Protein 9EQD (pdb70)

Solvent-accessible surface area: 11734 Å² total

Foldseek 3Di:
DAFEEEEEPEPAWWDPVQVLQLLLQLQCVQCPPPPDRSVVLSVQLVVQLVVVCVVQAFHFDDDPVVSSLVSQVVSCVVRVGDRDPPSVVSSLVSLLPTTATDPCNVVLLVVCLVRHQYEYEYQAPPSRLSSCVSNPCNVSHLYYFYSNVQRGGFLHQSRVVVVCVSRPHFQCNYEYEDADLRRTLVSSVVRVHQYEHADQPPPPVVSCVSGNYYDNHSVVVVVVVCLVVCPPPPVND

Structure (mmCIF, N/CA/C/O backbone):
data_9EQD
#
_entry.id   9EQD
#
_cell.length_a   69.919
_cell.length_b   69.919
_cell.length_c   122.243
_cell.angle_alpha   90.000
_cell.angle_beta   90.000
_cell.angle_gamma   120.000
#
_symmetry.space_group_name_H-M   'P 31 2 1'
#
loop_
_entity.id
_entity.type
_entity.pdbx_description
1 polymer CT1.5
2 non-polymer 'MALONIC ACID'
3 non-polymer 'ACETIC ACID'
4 non-polymer 'SODIUM ION'
5 water water
#
loop_
_atom_site.group_PDB
_atom_site.id
_atom_site.type_symbol
_atom_site.label_atom_id
_atom_site.label_alt_id
_atom_site.label_comp_id
_atom_site.label_asym_id
_atom_site.label_entity_id
_atom_site.label_seq_id
_atom_site.pdbx_PDB_ins_code
_atom_site.Cartn_x
_atom_site.Cartn_y
_atom_site.Cartn_z
_atom_site.occupancy
_atom_site.B_iso_or_equiv
_atom_site.auth_seq_id
_atom_site.auth_comp_id
_atom_site.auth_asym_id
_atom_site.auth_atom_id
_atom_site.pdbx_PDB_model_num
ATOM 1 N N . MET A 1 1 ? -19.18625 11.63609 -34.75177 1.000 38.21442 1 MET A N 1
ATOM 2 C CA A MET A 1 1 ? -20.37169 12.48630 -34.56159 0.397 22.97092 1 MET A CA 1
ATOM 3 C CA B MET A 1 1 ? -20.46450 12.40271 -34.56351 0.603 23.04162 1 MET A CA 1
ATOM 4 C C . MET A 1 1 ? -20.54046 12.88055 -33.11609 1.000 21.37524 1 MET A C 1
ATOM 5 O O . MET A 1 1 ? -20.39549 12.06291 -32.20350 1.000 24.77169 1 MET A O 1
ATOM 36 N N . ILE A 1 2 ? -20.81606 14.14800 -32.94395 1.000 19.73704 2 ILE A N 1
ATOM 37 C CA . ILE A 1 2 ? -21.11565 14.66478 -31.60341 1.000 16.56906 2 ILE A CA 1
ATOM 38 C C . ILE A 1 2 ? -22.55498 14.33541 -31.27572 1.000 16.88148 2 ILE A C 1
ATOM 39 O O . ILE A 1 2 ? -23.48900 14.74841 -31.96521 1.000 20.84862 2 ILE A O 1
ATOM 55 N N . ARG A 1 3 ? -22.74842 13.65656 -30.13089 1.000 16.18048 3 ARG A N 1
ATOM 56 C CA . ARG A 1 3 ? -24.03127 13.18719 -29.65915 1.000 15.45079 3 ARG A CA 1
ATOM 57 C C . ARG A 1 3 ? -24.39046 13.88882 -28.33897 1.000 15.99551 3 ARG A C 1
ATOM 58 O O . ARG A 1 3 ? -25.56123 13.86148 -27.93460 1.000 17.70478 3 ARG A O 1
ATOM 79 N N . ALA A 1 4 ? -23.42472 14.53547 -27.70661 1.000 17.55784 4 ALA A N 1
ATOM 80 C CA . ALA A 1 4 ? -23.66389 15.06666 -26.34760 1.000 17.90570 4 ALA A CA 1
ATOM 81 C C . ALA A 1 4 ? -22.87664 16.35758 -26.15220 1.000 15.47257 4 ALA A C 1
ATOM 82 O O . ALA A 1 4 ? -21.71769 16.45992 -26.57372 1.000 17.04349 4 ALA A O 1
ATOM 89 N N . VAL A 1 5 ? -23.49042 17.31448 -25.43210 1.000 15.59071 5 VAL A N 1
ATOM 90 C CA . VAL A 1 5 ? -22.85898 18.59837 -25.13988 1.000 14.33511 5 VAL A CA 1
ATOM 91 C C . VAL A 1 5 ? -23.00598 18.82987 -23.63304 1.000 13.05588 5 VAL A C 1
ATOM 92 O O . VAL A 1 5 ? -24.14132 18.87210 -23.14144 1.000 14.93408 5 VAL A O 1
ATOM 105 N N . PHE A 1 6 ? -21.90141 18.96444 -22.93873 1.000 14.83877 6 PHE A N 1
ATOM 106 C CA . PHE A 1 6 ? -21.87099 19.17927 -21.48462 1.000 13.69624 6 PHE A CA 1
ATOM 107 C C . PHE A 1 6 ? -21.41116 20.60243 -21.17641 1.000 14.87743 6 PHE A C 1
ATOM 108 O O . PHE A 1 6 ? -20.48061 21.12501 -21.81294 1.000 17.37008 6 PHE A O 1
ATOM 125 N N . PH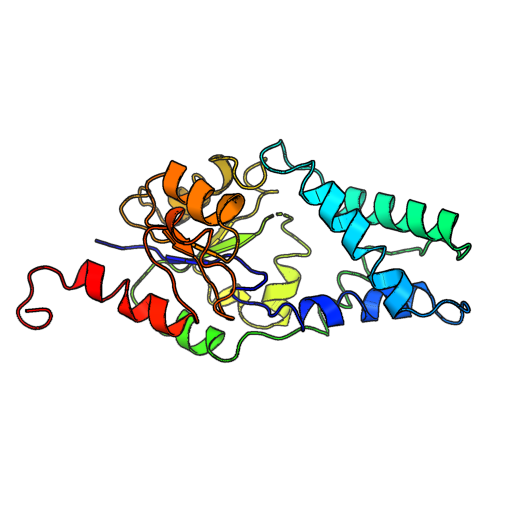E A 1 7 ? -22.03613 21.20007 -20.18728 1.000 14.85941 7 PHE A N 1
ATOM 126 C CA . PHE A 1 7 ? -21.74343 22.55210 -19.74509 1.000 13.11832 7 PHE A CA 1
ATOM 127 C C . PHE A 1 7 ? -21.38828 22.52843 -18.26051 1.000 13.50027 7 PHE A C 1
ATOM 128 O O . PHE A 1 7 ? -21.96739 21.74984 -17.49211 1.000 16.16091 7 PHE A O 1
ATOM 145 N N . THR A 1 8 ? -20.44910 23.37392 -17.86836 1.000 13.72579 8 THR A N 1
ATOM 146 C CA . THR A 1 8 ? -20.29092 23.66775 -16.43093 1.000 14.58052 8 THR A CA 1
ATOM 147 C C . THR A 1 8 ? -21.30793 24.74961 -16.03976 1.000 15.01466 8 THR A C 1
ATOM 148 O O . THR A 1 8 ? -22.13978 25.16840 -16.84656 1.000 15.12274 8 THR A O 1
ATOM 159 N N . SER A 1 9 ? -21.27174 25.20299 -14.76116 1.000 14.08679 9 SER A N 1
ATOM 160 C CA . SER A 1 9 ? -22.25326 26.17489 -14.29443 1.000 15.53976 9 SER A CA 1
ATOM 161 C C . SER A 1 9 ? -21.71954 27.59340 -14.21101 1.000 17.31200 9 SER A C 1
ATOM 162 O O . SER A 1 9 ? -22.18584 28.46124 -14.97048 1.000 17.25437 9 SER A O 1
ATOM 170 N N . TRP A 1 10 ? -20.79500 27.87100 -13.29328 1.000 17.21222 10 TRP A N 1
ATOM 171 C CA . TRP A 1 10 ? -20.36234 29.25074 -13.11306 1.000 15.66753 10 TRP A CA 1
ATOM 172 C C . TRP A 1 10 ? -19.54030 29.72933 -14.30104 1.000 16.68907 10 TRP A C 1
ATOM 173 O O . TRP A 1 10 ? -18.60040 29.05174 -14.75452 1.000 19.94840 10 TRP A O 1
ATOM 194 N N . GLY A 1 11 ? -19.88561 30.91341 -14.78478 1.000 17.13495 11 GLY A N 1
ATOM 195 C CA . GLY A 1 11 ? -19.24985 31.50960 -15.92330 1.000 20.63332 11 GLY A CA 1
ATOM 196 C C . GLY A 1 11 ? -19.67488 30.94432 -17.24471 1.000 20.98708 11 GLY A C 1
ATOM 197 O O . GLY A 1 11 ? -19.32073 31.51008 -18.27376 1.000 22.43404 11 GLY A O 1
ATOM 201 N N . THR A 1 12 ? -20.41126 29.83747 -17.25374 1.000 16.17589 12 THR A N 1
ATOM 202 C CA . THR A 1 12 ? -20.95253 29.22056 -18.45457 1.000 14.81685 12 THR A CA 1
ATOM 203 C C . THR A 1 12 ? -22.44286 29.49064 -18.54542 1.000 17.12632 12 THR A C 1
ATOM 204 O O . THR A 1 12 ? -22.93086 30.10585 -19.51181 1.000 16.54443 12 THR A O 1
ATOM 215 N N . LEU A 1 13 ? -23.18877 29.04773 -17.53350 1.000 16.93344 13 LEU A N 1
ATOM 216 C CA . LEU A 1 13 ? -24.61774 29.27889 -17.42981 1.000 15.64500 13 LEU A CA 1
ATOM 217 C C . LEU A 1 13 ? -24.96074 30.45304 -16.52888 1.000 16.49696 13 LEU A C 1
ATOM 218 O O . LEU A 1 13 ? -25.72303 31.33916 -16.91003 1.000 17.68854 13 LEU A O 1
ATOM 234 N N . ILE A 1 14 ? -24.42109 30.45864 -15.32203 1.000 18.40168 14 ILE A N 1
ATOM 235 C CA . ILE A 1 14 ? -24.74135 31.43728 -14.30995 1.000 18.18432 14 ILE A CA 1
ATOM 236 C C . ILE A 1 14 ? -23.63013 32.46432 -14.31386 1.000 18.82162 14 ILE A C 1
ATOM 237 O O . ILE A 1 14 ? -22.44866 32.10188 -14.26879 1.000 19.66670 14 ILE A O 1
ATOM 253 N N . SER A 1 15 ? -23.98222 33.73477 -14.39709 1.000 17.46541 15 SER A N 1
ATOM 254 C CA . SER A 1 15 ? -22.93675 34.73236 -14.47701 1.000 16.15792 15 SER A CA 1
ATOM 255 C C . SER A 1 15 ? -22.17690 34.89933 -13.16631 1.000 20.10170 15 SER A C 1
ATOM 256 O O . SER A 1 15 ? -22.71772 34.70641 -12.07145 1.000 19.11705 15 SER A O 1
ATOM 264 N N . TYR A 1 16 ? -20.92545 35.32462 -13.28117 1.000 19.85618 16 TYR A N 1
ATOM 265 C CA . TYR A 1 16 ? -20.15632 35.59936 -12.06836 1.000 23.17062 16 TYR A CA 1
ATOM 266 C C . TYR A 1 16 ? -20.78823 36.73005 -11.27008 1.000 22.95842 16 TYR A C 1
ATOM 267 O O . TYR A 1 16 ? -20.75558 36.70607 -10.02902 1.000 20.79354 16 TYR A O 1
ATOM 285 N N . GLU A 1 17 ? -21.31524 37.75150 -11.94798 1.000 21.00838 17 GLU A N 1
ATOM 286 C CA A GLU A 1 17 ? -22.01183 38.81172 -11.22707 0.556 22.73288 17 GLU A CA 1
ATOM 287 C CA B GLU A 1 17 ? -22.04235 38.82295 -11.26092 0.444 22.86063 17 GLU A CA 1
ATOM 288 C C . GLU A 1 17 ? -23.20387 38.25650 -10.46149 1.000 23.19119 17 GLU A C 1
ATOM 289 O O . GLU A 1 17 ? -23.47766 38.69184 -9.33671 1.000 22.37950 17 GLU A O 1
ATOM 312 N N . GLY A 1 18 ? -23.90927 37.27898 -11.03328 1.000 20.86174 18 GLY A N 1
ATOM 313 C CA . GLY A 1 18 ? -25.00095 36.63995 -10.33523 1.000 21.56382 18 GLY A CA 1
ATOM 314 C C . GLY A 1 18 ? -24.53459 35.84636 -9.12329 1.000 21.00515 18 GLY A C 1
ATOM 315 O O . GLY A 1 18 ? -25.17361 35.88435 -8.07161 1.000 20.36153 18 GLY A O 1
ATOM 319 N N . VAL A 1 19 ? -23.42300 35.11714 -9.25691 1.000 16.60199 19 VAL A N 1
ATOM 320 C CA . VAL A 1 19 ? -22.87574 34.37169 -8.13016 1.000 18.17497 19 VAL A CA 1
ATOM 321 C C . VAL A 1 19 ? -22.48079 35.34082 -7.03571 1.000 18.55221 19 VAL A C 1
ATOM 322 O O . VAL A 1 19 ? -22.75894 35.11032 -5.84047 1.000 17.59807 19 VAL A O 1
ATOM 335 N N . TYR A 1 20 ? -21.80983 36.43223 -7.42215 1.000 19.74360 20 TYR A N 1
ATOM 336 C CA . TYR A 1 20 ? -21.41104 37.46485 -6.45611 1.000 22.06137 20 TYR A CA 1
ATOM 337 C C . TYR A 1 20 ? -22.61189 38.00884 -5.70739 1.000 18.79399 20 TYR A C 1
ATOM 338 O O . TYR A 1 20 ? -22.54724 38.20974 -4.47724 1.000 18.87441 20 TYR A O 1
ATOM 356 N N . LYS A 1 21 ? -23.71770 38.27550 -6.41173 1.000 19.79289 21 LYS A N 1
ATOM 357 C CA . LYS A 1 21 ? -24.92329 38.78594 -5.78818 1.000 20.81480 21 LYS A CA 1
ATOM 358 C C . LYS A 1 21 ? -25.46053 37.81938 -4.73943 1.000 18.51413 21 LYS A C 1
ATOM 359 O O . LYS A 1 21 ? -25.81518 38.22691 -3.60752 1.000 18.85132 21 LYS A O 1
ATOM 378 N N . VAL A 1 22 ? -25.52373 36.52462 -5.07281 1.000 16.33520 22 VAL A N 1
ATOM 379 C CA . VAL A 1 22 ? -25.97653 35.53867 -4.10876 1.000 16.27357 22 VAL A CA 1
ATOM 380 C C . VAL A 1 22 ? -25.09718 35.59883 -2.86562 1.000 16.29499 22 VAL A C 1
ATOM 381 O O . VAL A 1 22 ? -25.59075 35.65451 -1.72766 1.000 17.51505 22 VAL A O 1
ATOM 394 N N . MET A 1 23 ? -23.77337 35.57632 -3.06809 1.000 17.35199 23 MET A N 1
ATOM 395 C CA A MET A 1 23 ? -22.87098 35.54076 -1.91674 0.746 18.17273 23 MET A CA 1
ATOM 396 C CA B MET A 1 23 ? -22.85664 35.55084 -1.92853 0.254 18.39827 23 MET A CA 1
ATOM 397 C C . MET A 1 23 ? -22.96585 36.82664 -1.11814 1.000 17.22177 23 MET A C 1
ATOM 398 O O . MET A 1 23 ? -22.93217 36.78272 0.14314 1.000 15.27526 23 MET A O 1
ATOM 425 N N . PHE A 1 24 ? -23.10219 37.96370 -1.78950 1.000 19.02916 24 PHE A N 1
ATOM 426 C CA . PHE A 1 24 ? -23.25128 39.23613 -1.07035 1.000 18.48931 24 PHE A CA 1
ATOM 427 C C . PHE A 1 24 ? -24.50257 39.23876 -0.20402 1.000 19.11718 24 PHE A C 1
ATOM 428 O O . PHE A 1 24 ? -24.48073 39.68505 0.94950 1.000 17.80784 24 PHE A O 1
ATOM 445 N N . LYS A 1 25 ? -25.60574 38.74142 -0.72423 1.000 17.03858 25 LYS A N 1
ATOM 446 C CA . LYS A 1 25 ? -26.83662 38.70631 0.04049 1.000 17.40989 25 LYS A CA 1
ATOM 447 C C . LYS A 1 25 ? -26.75492 37.74176 1.21832 1.000 17.13995 25 LYS A C 1
ATOM 448 O O . LYS A 1 25 ? -27.34459 38.02102 2.28403 1.000 17.38033 25 LYS A O 1
ATOM 467 N N . ILE A 1 26 ? -26.01913 36.64432 1.07417 1.000 15.79772 26 ILE A N 1
ATOM 468 C CA . ILE A 1 26 ? -25.74043 35.76002 2.20092 1.000 15.21209 26 ILE A CA 1
ATOM 469 C C . ILE A 1 26 ? -24.96247 36.52014 3.28411 1.000 15.87129 26 ILE A C 1
ATOM 470 O O . ILE A 1 26 ? -25.27340 36.41739 4.47337 1.000 16.47737 26 ILE A O 1
ATOM 486 N N . MET A 1 27 ? -23.90319 37.23087 2.88698 1.000 14.94375 27 MET A N 1
ATOM 487 C CA . MET A 1 27 ? -23.10693 37.96636 3.86764 1.000 16.73464 27 MET A CA 1
ATOM 488 C C . MET A 1 27 ? -23.96048 38.99628 4.58822 1.000 15.86347 27 MET A C 1
ATOM 489 O O . MET A 1 27 ? -23.86941 39.15133 5.82163 1.000 16.78898 27 MET A O 1
ATOM 503 N N . GLU A 1 28 ? -24.77396 39.73941 3.85091 1.000 15.49047 28 GLU A N 1
ATOM 504 C CA . GLU A 1 28 ? -25.65369 40.72322 4.47545 1.000 18.81559 28 GLU A CA 1
ATOM 505 C C . GLU A 1 28 ? -26.57144 40.07444 5.50031 1.000 20.32009 28 GLU A C 1
ATOM 506 O O . GLU A 1 28 ? -26.79714 40.61699 6.59739 1.000 19.917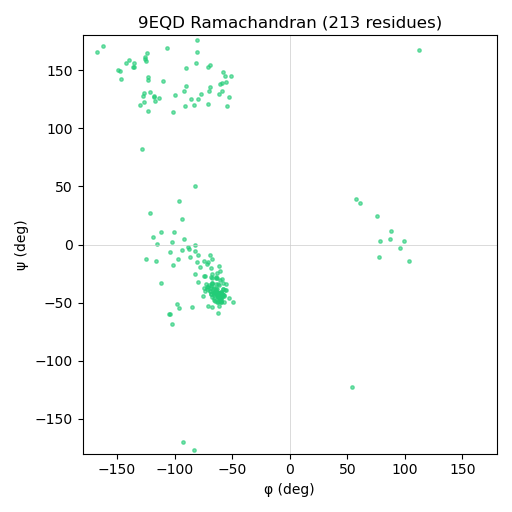23 28 GLU A O 1
ATOM 518 N N . GLU A 1 29 ? -27.14483 38.91440 5.17095 1.000 17.89211 29 GLU A N 1
ATOM 519 C CA . GLU A 1 29 ? -28.03564 38.23494 6.09610 1.000 19.85951 29 GLU A CA 1
ATOM 520 C C . GLU A 1 29 ? -27.30103 37.75331 7.33162 1.000 17.98059 29 GLU A C 1
ATOM 521 O O . GLU A 1 29 ? -27.79678 37.90975 8.47406 1.000 18.61593 29 GLU A O 1
ATOM 533 N N . VAL A 1 30 ? -26.11769 37.17983 7.15437 1.000 17.08000 30 VAL A N 1
ATOM 534 C CA . VAL A 1 30 ? -25.30949 36.73371 8.28607 1.000 16.97203 30 VAL A CA 1
ATOM 535 C C . VAL A 1 30 ? -24.97323 37.90253 9.20277 1.000 17.62564 30 VAL A C 1
ATOM 536 O O . VAL A 1 30 ? -25.04525 37.78102 10.44821 1.000 17.65339 30 VAL A O 1
ATOM 549 N N . LEU A 1 31 ? -24.59280 39.04019 8.62346 1.000 16.85615 31 LEU A N 1
ATOM 550 C CA . LEU A 1 31 ? -24.12514 40.15869 9.44890 1.000 17.42295 31 LEU A CA 1
ATOM 551 C C . LEU A 1 31 ? -25.25219 40.83842 10.21011 1.000 16.27270 31 LEU A C 1
ATOM 552 O O . LEU A 1 31 ? -25.03392 41.26640 11.35002 1.000 17.51630 31 LEU A O 1
ATOM 568 N N . GLY A 1 32 ? -26.45670 40.92042 9.64069 1.000 19.01887 32 GLY A N 1
ATOM 569 C CA . GLY A 1 32 ? -27.50164 41.75418 10.21549 1.000 18.87829 32 GLY A CA 1
ATOM 570 C C . GLY A 1 32 ? -27.01286 43.18841 10.41195 1.000 18.98466 32 GLY A C 1
ATOM 571 O O . GLY A 1 32 ? -26.55822 43.83794 9.49648 1.000 20.65015 32 GLY A O 1
ATOM 575 N N . ASP A 1 33 ? -27.08209 43.67057 11.65017 1.000 19.20254 33 ASP A N 1
ATOM 576 C CA . ASP A 1 33 ? -26.65139 45.02203 11.97346 1.000 20.70221 33 ASP A CA 1
ATOM 577 C C . ASP A 1 33 ? -25.18749 45.10268 12.40722 1.000 19.99988 33 ASP A C 1
ATOM 578 O O . ASP A 1 33 ? -24.72675 46.20132 12.77186 1.000 23.09983 33 ASP A O 1
ATOM 587 N N . TYR A 1 34 ? -24.44981 44.01551 12.36292 1.000 18.46250 34 TYR A N 1
ATOM 588 C CA . TYR A 1 34 ? -23.04690 44.07241 12.78779 1.000 15.84752 34 TYR A CA 1
ATOM 589 C C . TYR A 1 34 ? -22.27278 45.04193 11.91938 1.000 19.12419 34 TYR A C 1
ATOM 590 O O . TYR A 1 34 ? -22.44761 45.05631 10.69463 1.000 17.60553 34 TYR A O 1
ATOM 608 N N . PRO A 1 35 ? -21.39065 45.85957 12.49864 1.000 15.44181 35 PRO A N 1
ATOM 609 C CA . PRO A 1 35 ? -20.80073 47.01248 11.81698 1.000 16.50655 35 PRO A CA 1
ATOM 610 C C . PRO A 1 35 ? -19.60165 46.66998 10.92331 1.000 19.75126 35 PRO A C 1
ATOM 611 O O . PRO A 1 35 ? -18.55734 47.31374 10.98437 1.000 17.82397 35 PRO A O 1
ATOM 622 N N . LEU A 1 36 ? -19.78095 45.67878 10.06029 1.000 19.42506 36 LEU A N 1
ATOM 623 C CA . LEU A 1 36 ? -18.78288 45.24814 9.08169 1.000 16.27913 36 LEU A CA 1
ATOM 624 C C . LEU A 1 36 ? -19.40946 45.38159 7.71245 1.000 18.05597 36 LEU A C 1
ATOM 625 O O . LEU A 1 36 ? -20.57691 45.00442 7.52090 1.000 18.54844 36 LEU A O 1
ATOM 641 N N . ASN A 1 37 ? -18.67896 46.01518 6.79367 1.000 17.17857 37 ASN A N 1
ATOM 642 C CA A ASN A 1 37 ? -19.11299 46.11652 5.40901 0.562 16.47693 37 ASN A CA 1
ATOM 643 C CA B ASN A 1 37 ? -19.11723 46.11431 5.39530 0.438 16.44276 37 ASN A CA 1
ATOM 644 C C . ASN A 1 37 ? -19.22716 44.73087 4.77607 1.000 15.80230 37 ASN A C 1
ATOM 645 O O . ASN A 1 37 ? -18.29084 43.92955 4.79465 1.000 17.60917 37 ASN A O 1
ATOM 664 N N . ALA A 1 38 ? -20.39921 44.44508 4.19057 1.000 18.36771 38 ALA A N 1
ATOM 665 C CA . ALA A 1 38 ? -20.61512 43.10478 3.67056 1.000 18.31474 38 ALA A CA 1
ATOM 666 C C . ALA A 1 38 ? -19.72125 42.79712 2.47229 1.000 16.36915 38 ALA A C 1
ATOM 667 O O . ALA A 1 38 ? -19.32416 41.64628 2.29085 1.000 18.57890 38 ALA A O 1
ATOM 674 N N . ALA A 1 39 ? -19.34733 43.80177 1.69933 1.000 17.55948 39 ALA A N 1
ATOM 675 C CA . ALA A 1 39 ? -18.45991 43.55877 0.56912 1.000 20.21503 39 ALA A CA 1
ATOM 676 C C . ALA A 1 39 ? -17.07886 43.14367 1.02971 1.000 18.20766 39 ALA A C 1
ATOM 677 O O . ALA A 1 39 ? -16.41982 42.32683 0.38334 1.000 19.92858 39 ALA A O 1
ATOM 684 N N . THR A 1 40 ? -16.62880 43.67526 2.17880 1.000 18.81020 40 THR A N 1
ATOM 685 C CA . THR A 1 40 ? -15.36194 43.26311 2.76204 1.000 15.92410 40 THR A CA 1
ATOM 686 C C . THR A 1 40 ? -15.42274 41.82373 3.24804 1.000 18.52632 40 THR A C 1
ATOM 687 O O . THR A 1 40 ? -14.51385 41.03101 2.98995 1.000 21.27068 40 THR A O 1
ATOM 698 N N . LEU A 1 41 ? -16.50051 41.44438 3.93419 1.000 17.50697 41 LEU A N 1
ATOM 699 C CA . LEU A 1 41 ? -16.65629 40.07029 4.33577 1.000 15.56181 41 LEU A CA 1
ATOM 700 C C . LEU A 1 41 ? -16.68432 39.14265 3.12897 1.000 18.54609 41 LEU A C 1
ATOM 701 O O . LEU A 1 41 ? -16.06326 38.06725 3.17088 1.000 18.03534 41 LEU A O 1
ATOM 717 N N . LEU A 1 42 ? -17.38708 39.55831 2.07709 1.000 17.34611 42 LEU A N 1
ATOM 718 C CA . LEU A 1 42 ? -17.52103 38.75053 0.85800 1.000 17.88355 42 LEU A CA 1
ATOM 719 C C . LEU A 1 42 ? -16.14954 38.46335 0.27913 1.000 20.67116 42 LEU A C 1
ATOM 720 O O . LEU A 1 42 ? -15.84204 37.33047 -0.10084 1.000 21.37056 42 LEU A O 1
ATOM 736 N N . ASP A 1 43 ? -15.29726 39.47871 0.21734 1.000 20.42430 43 ASP A N 1
ATOM 737 C CA . ASP A 1 43 ? -13.97775 39.24244 -0.37205 1.000 19.53693 43 ASP A CA 1
ATOM 738 C C . ASP A 1 43 ? -13.22130 38.17892 0.37458 1.000 19.51192 43 ASP A C 1
ATOM 739 O O . ASP A 1 43 ? -12.52921 37.34269 -0.22437 1.000 22.58490 43 ASP A O 1
ATOM 748 N N . GLU A 1 44 ? -13.28702 38.18617 1.70971 1.000 17.90906 44 GLU A N 1
ATOM 749 C CA A GLU A 1 44 ? -12.57586 37.18832 2.47416 0.558 16.91959 44 GLU A CA 1
ATOM 750 C CA B GLU A 1 44 ? -12.56999 37.18581 2.46638 0.442 16.95350 44 GLU A CA 1
ATOM 751 C C . GLU A 1 44 ? -13.24067 35.81951 2.37277 1.000 20.20268 44 GLU A C 1
ATOM 752 O O . GLU A 1 44 ? -12.56028 34.79835 2.34015 1.000 21.52178 44 GLU A O 1
ATOM 775 N N . TYR A 1 45 ? -14.57661 35.78758 2.33177 1.000 20.12838 45 TYR A N 1
ATOM 776 C CA . TYR A 1 45 ? -15.27288 34.52662 2.12788 1.000 18.37745 45 TYR A CA 1
ATOM 777 C C . TYR A 1 45 ? -14.86590 33.89583 0.80129 1.000 20.04864 45 TYR A C 1
ATOM 778 O O . TYR A 1 45 ? -14.56134 32.69900 0.75801 1.000 22.64639 45 TYR A O 1
ATOM 796 N N . GLU A 1 46 ? -14.88981 34.68225 -0.27422 1.000 19.81059 46 GLU A N 1
ATOM 797 C CA . GLU A 1 46 ? -14.49092 34.18068 -1.59079 1.000 22.29924 46 GLU A CA 1
ATOM 798 C C . GLU A 1 46 ? -13.06917 33.64489 -1.54435 1.000 26.07867 46 GLU A C 1
ATOM 799 O O . GLU A 1 46 ? -12.77136 32.56791 -2.08465 1.000 26.08258 46 GLU A O 1
ATOM 811 N N . LYS A 1 47 ? -12.16576 34.36213 -0.88145 1.000 22.75091 47 LYS A N 1
ATOM 812 C CA . LYS A 1 47 ? -10.77673 33.90579 -0.84830 1.000 22.94048 47 LYS A CA 1
ATOM 813 C C . LYS A 1 47 ? -10.66122 32.56452 -0.16519 1.000 25.01815 47 LYS A C 1
ATOM 814 O O . LYS A 1 47 ? -9.98492 31.65213 -0.66331 1.000 25.60726 47 LYS A O 1
ATOM 833 N N . LEU A 1 48 ? -11.32181 32.41555 0.99070 1.000 22.68991 48 LEU A N 1
ATOM 834 C CA . LEU A 1 48 ? -11.27311 31.16811 1.73732 1.000 22.60498 48 LEU A CA 1
ATOM 835 C C . LEU A 1 48 ? -11.99547 30.04941 0.98765 1.000 21.66125 48 LEU A C 1
ATOM 836 O O . LEU A 1 48 ? -11.50263 28.91286 0.93734 1.000 26.43632 48 LEU A O 1
ATOM 852 N N . ALA A 1 49 ? -13.14710 30.34187 0.41244 1.000 25.36121 49 ALA A N 1
ATOM 853 C CA . ALA A 1 49 ? -13.84911 29.28515 -0.31276 1.000 24.26393 49 ALA A CA 1
ATOM 854 C C . ALA A 1 49 ? -13.01395 28.82072 -1.50383 1.000 32.10687 49 ALA A C 1
ATOM 855 O O . ALA A 1 49 ? -12.89284 27.60850 -1.73458 1.000 27.38693 49 ALA A O 1
ATOM 862 N N . ARG A 1 50 ? -12.40100 29.76903 -2.22656 1.000 27.84768 50 ARG A N 1
ATOM 863 C CA . ARG A 1 50 ? -11.56506 29.42815 -3.38235 1.000 28.88732 50 ARG A CA 1
ATOM 864 C C . ARG A 1 50 ? -10.40426 28.55235 -2.95543 1.000 31.37755 50 ARG A C 1
ATOM 865 O O . ARG A 1 50 ? -10.06118 27.57855 -3.64544 1.000 33.35640 50 ARG A O 1
ATOM 886 N N . GLU A 1 51 ? -9.77810 28.88708 -1.82666 1.000 24.28051 51 GLU A N 1
ATOM 887 C CA . GLU A 1 51 ? -8.64245 28.14433 -1.32029 1.000 23.26662 51 GLU A CA 1
ATOM 888 C C . GLU A 1 51 ? -9.03475 26.70125 -1.00633 1.000 34.55209 51 GLU A C 1
ATOM 889 O O . GLU A 1 51 ? -8.31968 25.75622 -1.37928 1.000 27.25790 51 GLU A O 1
ATOM 901 N N . ALA A 1 52 ? -10.18828 26.50907 -0.35926 1.000 28.43696 52 ALA A N 1
ATOM 902 C CA . ALA A 1 52 ? -10.66626 25.15697 -0.05716 1.000 29.64398 52 ALA A CA 1
ATOM 903 C C . ALA A 1 52 ? -10.98940 24.37475 -1.33266 1.000 24.98484 52 ALA A C 1
ATOM 904 O O . ALA A 1 52 ? -10.61548 23.19617 -1.44877 1.000 28.95227 52 ALA A O 1
ATOM 911 N N . PHE A 1 53 ? -11.73994 24.97439 -2.25886 1.000 22.79085 53 PHE A N 1
ATOM 912 C CA . PHE A 1 53 ? -12.05470 24.26121 -3.49892 1.000 24.33239 53 PHE A CA 1
ATOM 913 C C . PHE A 1 53 ? -10.76137 23.88343 -4.21743 1.000 32.35586 53 PHE A C 1
ATOM 914 O O . PHE A 1 53 ? -10.63584 22.78094 -4.76534 1.000 32.24303 53 PHE A O 1
ATOM 931 N N . ASP A 1 54 ? -9.79096 24.80298 -4.26108 1.000 30.05095 54 ASP A N 1
ATOM 932 C CA . ASP A 1 54 ? -8.58515 24.51478 -5.03345 1.000 33.58947 54 ASP A CA 1
ATOM 933 C C . ASP A 1 54 ? -7.79549 23.40372 -4.37121 1.000 30.18770 54 ASP A C 1
ATOM 934 O O . ASP A 1 54 ? -7.23126 22.53626 -5.05373 1.000 37.26457 54 ASP A O 1
ATOM 943 N N . ASN A 1 55 ? -7.77103 23.39004 -3.04548 1.000 28.35099 55 ASN A N 1
ATOM 944 C CA A ASN A 1 55 ? -7.06707 22.34889 -2.31546 0.558 31.70030 55 ASN A CA 1
ATOM 945 C CA B ASN A 1 55 ? -7.06061 22.34080 -2.34002 0.442 31.78135 55 ASN A CA 1
ATOM 946 C C . ASN A 1 55 ? -7.72381 20.98533 -2.52317 1.000 41.56900 55 ASN A C 1
ATOM 947 O O . ASN A 1 55 ? -7.04696 19.95463 -2.46989 1.000 32.71180 55 ASN A O 1
ATOM 968 N N . ASN A 1 56 ? -9.03082 20.95823 -2.73027 1.000 28.83429 56 ASN A N 1
ATOM 969 C CA . ASN A 1 56 ? -9.73900 19.69589 -2.91890 1.000 30.22176 56 ASN A CA 1
ATOM 970 C C . ASN A 1 56 ? -9.75262 19.23531 -4.35986 1.000 27.57913 56 ASN A C 1
ATOM 971 O O . ASN A 1 56 ? -10.28097 18.14587 -4.64537 1.000 26.19721 56 ASN A O 1
ATOM 982 N N . ALA A 1 57 ? -9.22178 20.02504 -5.28186 1.000 27.83669 57 ALA A N 1
ATOM 983 C CA . ALA A 1 57 ? -9.39378 19.72098 -6.68697 1.000 26.10287 57 ALA A CA 1
ATOM 984 C C . ALA A 1 57 ? -8.77551 18.36943 -7.01922 1.000 23.39391 57 ALA A C 1
ATOM 985 O O . ALA A 1 57 ? -7.61993 18.10219 -6.67139 1.000 25.19686 57 ALA A O 1
ATOM 992 N N . GLY A 1 58 ? -9.55197 17.52251 -7.69303 1.000 26.04363 58 GLY A N 1
ATOM 993 C CA . GLY A 1 58 ? -9.08558 16.21747 -8.12518 1.000 27.11565 58 GLY A CA 1
ATOM 994 C C . GLY A 1 58 ? -9.05662 15.14932 -7.06426 1.000 23.20666 58 GLY A C 1
ATOM 995 O O . GLY A 1 58 ? -8.58840 14.03260 -7.35037 1.000 25.80616 58 GLY A O 1
ATOM 999 N N . LYS A 1 59 ? -9.50705 15.44462 -5.85651 1.000 23.47708 59 LYS A N 1
ATOM 1000 C CA . LYS A 1 59 ? -9.47843 14.55845 -4.71783 1.000 22.67184 59 LYS A CA 1
ATOM 1001 C C . LYS A 1 59 ? -10.86161 14.03636 -4.41701 1.000 22.70023 59 LYS A C 1
ATOM 1002 O O . LYS A 1 59 ? -11.85668 14.48599 -5.01082 1.000 21.37227 59 LYS A O 1
ATOM 1021 N N . PRO A 1 60 ? -10.98754 13.04917 -3.54963 1.000 22.61085 60 PRO A N 1
ATOM 1022 C CA . PRO A 1 60 ? -12.31040 12.58763 -3.13495 1.000 20.31592 60 PRO A CA 1
ATOM 1023 C C . PRO A 1 60 ? -13.17731 13.75130 -2.67825 1.000 22.67113 60 PRO A C 1
ATOM 1024 O O . PRO A 1 60 ? -12.68463 14.72314 -2.08761 1.000 22.57610 60 PRO A O 1
ATOM 1035 N N . TYR A 1 61 ? -14.46714 13.64156 -2.96492 1.000 20.16994 61 TYR A N 1
ATOM 1036 C CA . TYR A 1 61 ? -15.42398 14.68675 -2.65185 1.000 17.07849 61 TYR A CA 1
ATOM 1037 C C . TYR A 1 61 ? -15.45059 14.97376 -1.15457 1.000 20.08898 61 TYR A C 1
ATOM 1038 O O . TYR A 1 61 ? -15.42764 14.05700 -0.34033 1.000 21.79555 61 TYR A O 1
ATOM 1056 N N . ARG A 1 62 ? -15.52821 16.24814 -0.82854 1.000 23.07161 62 ARG A N 1
ATOM 1057 C CA . ARG A 1 62 ? -15.68491 16.72505 0.52294 1.000 22.02954 62 ARG A CA 1
ATOM 1058 C C . ARG A 1 62 ? -17.00232 17.47276 0.62443 1.000 17.55467 62 ARG A C 1
ATOM 1059 O O . ARG A 1 62 ? -17.21212 18.44302 -0.11958 1.000 21.77034 62 ARG A O 1
ATOM 1080 N N . PRO A 1 63 ? -17.84360 17.11819 1.58588 1.000 20.39251 63 PRO A N 1
ATOM 1081 C CA . PRO A 1 63 ? -19.16922 17.74147 1.70638 1.000 22.25380 63 PRO A CA 1
ATOM 1082 C C . PRO A 1 63 ? -19.08691 19.24813 1.74556 1.000 22.19536 63 PRO A C 1
ATOM 1083 O O . PRO A 1 63 ? -18.37814 19.84196 2.59310 1.000 21.65915 63 PRO A O 1
ATOM 1094 N N . LEU A 1 64 ? -19.83822 19.87257 0.86466 1.000 20.91403 64 LEU A N 1
ATOM 1095 C CA . LEU A 1 64 ? -19.80323 21.32094 0.75810 1.000 18.59534 64 LEU A CA 1
ATOM 1096 C C . LEU A 1 64 ? -20.25449 21.98829 2.04427 1.000 19.14176 64 LEU A C 1
ATOM 1097 O O . LEU A 1 64 ? -19.72785 23.05006 2.40752 1.000 19.85404 64 LEU A O 1
ATOM 1113 N N . LYS A 1 65 ? -21.29974 21.45900 2.66817 1.000 21.05531 65 LYS A N 1
ATOM 1114 C CA . LYS A 1 65 ? -21.84866 22.10491 3.86148 1.000 19.66251 65 LYS A CA 1
ATOM 1115 C C . LYS A 1 65 ? -20.75505 22.28002 4.90597 1.000 24.05564 65 LYS A C 1
ATOM 1116 O O . LYS A 1 65 ? -20.65081 23.35279 5.53635 1.000 23.20529 65 LYS A O 1
ATOM 1135 N N . ASP A 1 66 ? -19.88045 21.28413 5.03817 1.000 23.75632 66 ASP A N 1
ATOM 1136 C CA . ASP A 1 66 ? -18.80331 21.34955 6.02295 1.000 26.41589 66 ASP A CA 1
ATOM 1137 C C . ASP A 1 66 ? -17.77696 22.40819 5.63461 1.000 25.41978 66 ASP A C 1
ATOM 1138 O O . ASP A 1 66 ? -17.21645 23.09749 6.50634 1.000 26.87229 66 ASP A O 1
ATOM 1147 N N . ILE A 1 67 ? -17.45802 22.49938 4.33756 1.000 22.72980 67 ILE A N 1
ATOM 1148 C CA . ILE A 1 67 ? -16.50147 23.49417 3.86510 1.000 20.33623 67 ILE A CA 1
ATOM 1149 C C . ILE A 1 67 ? -16.98263 24.89641 4.19906 1.000 24.11458 67 ILE A C 1
ATOM 1150 O O . ILE A 1 67 ? -16.21941 25.72050 4.69979 1.000 21.52070 67 ILE A O 1
ATOM 1166 N N . LEU A 1 68 ? -18.23848 25.19434 3.87955 1.000 20.78597 68 LEU A N 1
ATOM 1167 C CA . LEU A 1 68 ? -18.77372 26.52826 4.08390 1.000 18.62994 68 LEU A CA 1
ATOM 1168 C C . LEU A 1 68 ? -18.89937 26.83386 5.56753 1.000 21.66835 68 LEU A C 1
ATOM 1169 O O . LEU A 1 68 ? -18.66624 27.97066 5.98164 1.000 22.76639 68 LEU A O 1
ATOM 1185 N N . GLU A 1 69 ? -19.23426 25.83087 6.37831 1.000 19.80271 69 GLU A N 1
ATOM 1186 C CA . GLU A 1 69 ? -19.25435 26.02302 7.84364 1.000 20.84627 69 GLU A CA 1
ATOM 1187 C C . GLU A 1 69 ? -17.87652 26.37082 8.37252 1.000 23.29900 69 GLU A C 1
ATOM 1188 O O . GLU A 1 69 ? -17.74466 27.28259 9.20516 1.000 23.56880 69 GLU A O 1
ATOM 1200 N N . ARG A 1 70 ? -16.84672 25.66950 7.92567 1.000 23.00988 70 ARG A N 1
ATOM 1201 C CA . ARG A 1 70 ? -15.48970 25.95207 8.37713 1.000 22.91908 70 ARG A CA 1
ATOM 1202 C C . ARG A 1 70 ? -15.05069 27.35035 7.94907 1.000 22.36899 70 ARG A C 1
ATOM 1203 O O . ARG A 1 70 ? -14.45782 28.09462 8.75004 1.000 24.89576 70 ARG A O 1
ATOM 1224 N N . VAL A 1 71 ? -15.37052 27.74749 6.72914 1.000 19.56607 71 VAL A N 1
ATOM 1225 C CA . VAL A 1 71 ? -15.06476 29.09561 6.26801 1.000 18.45633 71 VAL A CA 1
ATOM 1226 C C . VAL A 1 71 ? -15.74900 30.12726 7.14790 1.000 19.96306 71 VAL A C 1
ATOM 1227 O O . VAL A 1 71 ? -15.12776 31.09907 7.58921 1.000 19.53170 71 VAL A O 1
ATOM 1240 N N . MET A 1 72 ? -17.04319 29.96111 7.39049 1.000 19.23631 72 MET A N 1
ATOM 1241 C CA . MET A 1 72 ? -17.78098 30.95005 8.16814 1.000 20.06026 72 MET A CA 1
ATOM 1242 C C . MET A 1 72 ? -17.32645 30.97856 9.62444 1.000 20.60576 72 MET A C 1
ATOM 1243 O O . MET A 1 72 ? -17.33901 32.04826 10.22497 1.000 20.26617 72 MET A O 1
ATOM 1257 N N . ARG A 1 73 ? -16.94252 29.83427 10.19773 1.000 21.04879 73 ARG A N 1
ATOM 1258 C CA . ARG A 1 73 ? -16.39725 29.85515 11.56539 1.000 20.22778 73 ARG A CA 1
ATOM 1259 C C . ARG A 1 73 ? -15.12316 30.68827 11.61672 1.000 19.35117 73 ARG A C 1
ATOM 1260 O O . ARG A 1 73 ? -14.93068 31.47048 12.57688 1.000 22.24804 73 ARG A O 1
ATOM 1281 N N . LYS A 1 74 ? -14.25448 30.55081 10.60907 1.000 20.07860 74 LYS A N 1
ATOM 1282 C CA . LYS A 1 74 ? -13.02133 31.33990 10.56318 1.000 18.42245 74 LYS A CA 1
ATOM 1283 C C . LYS A 1 74 ? -13.33983 32.82747 10.48220 1.000 22.33296 74 LYS A C 1
ATOM 1284 O O . LYS A 1 74 ? -12.70276 33.65181 11.16110 1.000 22.89665 74 LYS A O 1
ATOM 1303 N N . LEU A 1 75 ? -14.31882 33.18463 9.66290 1.000 17.72175 75 LEU A N 1
ATOM 1304 C CA . LEU A 1 75 ? -14.67593 34.58761 9.46434 1.000 18.53486 75 LEU A CA 1
ATOM 1305 C C . LEU A 1 75 ? -15.29386 35.16575 10.73226 1.000 21.17493 75 LEU A C 1
ATOM 1306 O O . LEU A 1 75 ? -15.05012 36.32469 11.07530 1.000 17.93490 75 LEU A O 1
ATOM 1322 N N . ALA A 1 76 ? -16.17920 34.40786 11.38475 1.000 18.13172 76 ALA A N 1
ATOM 1323 C CA . ALA A 1 76 ? -16.77391 34.87165 12.63501 1.000 19.84693 76 ALA A CA 1
ATOM 1324 C C . ALA A 1 76 ? -15.68322 35.12707 13.67775 1.000 19.12146 76 ALA A C 1
ATOM 1325 O O . ALA A 1 76 ? -15.71443 36.16976 14.35423 1.000 20.03412 76 ALA A O 1
ATOM 1332 N N . GLU A 1 77 ? -14.70984 34.22243 13.78744 1.000 19.62254 77 GLU A N 1
ATOM 1333 C CA . GLU A 1 77 ? -13.62053 34.41413 14.76196 1.000 21.99440 77 GLU A CA 1
ATOM 1334 C C . GLU A 1 77 ? -12.76878 35.62620 14.38116 1.000 21.61197 77 GLU A C 1
ATOM 1335 O O . GLU A 1 77 ? -12.37864 36.41585 15.26046 1.000 21.76518 77 GLU A O 1
ATOM 1347 N N . LYS A 1 78 ? -12.48891 35.79602 13.09776 1.000 19.83794 78 LYS A N 1
ATOM 1348 C CA . LYS A 1 78 ? -11.67609 36.92074 12.62829 1.000 17.94572 78 LYS A CA 1
ATOM 1349 C C . LYS A 1 78 ? -12.32864 38.26585 12.92843 1.000 21.60131 78 LYS A C 1
ATOM 1350 O O . LYS A 1 78 ? -11.67300 39.19584 13.44028 1.000 21.36260 78 LYS A O 1
ATOM 1369 N N . TYR A 1 79 ? -13.59579 38.42349 12.59437 1.000 19.29843 79 TYR A N 1
ATOM 1370 C CA . TYR A 1 79 ? -14.24335 39.71850 12.56342 1.000 16.82734 79 TYR A CA 1
ATOM 1371 C C . TYR A 1 79 ? -15.11578 40.01145 13.77675 1.000 19.05963 79 TYR A C 1
ATOM 1372 O O . TYR A 1 79 ? -15.48944 41.18099 13.98540 1.000 18.64767 79 TYR A O 1
ATOM 1390 N N . GLY A 1 80 ? -15.48863 38.97571 14.53333 1.000 18.85638 80 GLY A N 1
ATOM 1391 C CA . GLY A 1 80 ? -16.08336 39.09518 15.84148 1.000 19.15617 80 GLY A CA 1
ATOM 1392 C C . GLY A 1 80 ? -17.59587 38.97358 15.89442 1.000 20.11505 80 GLY A C 1
ATOM 1393 O O . GLY A 1 80 ? -18.16317 39.11877 16.99170 1.000 19.59111 80 GLY A O 1
ATOM 1397 N N . PHE A 1 81 ? -18.25211 38.70869 14.77652 1.000 20.93768 81 PHE A N 1
ATOM 1398 C CA . PHE A 1 81 ? -19.69077 38.51722 14.74443 1.000 17.34099 81 PHE A CA 1
ATOM 1399 C C . PHE A 1 81 ? -20.01310 37.08462 15.17941 1.000 17.78248 81 PHE A C 1
ATOM 1400 O O . PHE A 1 81 ? -19.15614 36.20441 15.18246 1.000 21.60825 81 PHE A O 1
ATOM 1417 N N . LYS A 1 82 ? -21.25090 36.90323 15.67910 1.000 22.80560 82 LYS A N 1
ATOM 1418 C CA . LYS A 1 82 ? -21.70620 35.59178 16.12430 1.000 21.86627 82 LYS A CA 1
ATOM 1419 C C . LYS A 1 82 ? -21.86947 34.67414 14.91527 1.000 20.96283 82 LYS A C 1
ATOM 1420 O O . LYS A 1 82 ? -22.42841 35.07319 13.90146 1.000 23.09144 82 LYS A O 1
ATOM 1439 N N . TYR A 1 83 ? -21.38222 33.45491 15.05504 1.000 22.57747 83 TYR A N 1
ATOM 1440 C CA . TYR A 1 83 ? -21.56419 32.47035 14.00337 1.000 19.98415 83 TYR A CA 1
ATOM 1441 C C . TYR A 1 83 ? -23.04782 32.27167 13.75140 1.000 17.78332 83 TYR A C 1
ATOM 1442 O O . TYR A 1 83 ? -23.81401 32.07106 14.71276 1.000 20.52962 83 TYR A O 1
ATOM 1460 N N . PRO A 1 84 ? -23.48888 32.28389 12.50536 1.000 18.57678 84 PRO A N 1
ATOM 1461 C CA . PRO A 1 84 ? -24.92006 32.20169 12.18185 1.000 18.80757 84 PRO A CA 1
ATOM 1462 C C . PRO A 1 84 ? -25.46351 30.78277 12.30740 1.000 20.05101 84 PRO A C 1
ATOM 1463 O O . PRO A 1 84 ? -24.92541 29.84523 11.69708 1.000 22.87090 84 PRO A O 1
ATOM 1474 N N . GLU A 1 85 ? -26.56570 30.64076 13.02333 1.000 19.86180 85 GLU A N 1
ATOM 1475 C CA . GLU A 1 85 ? -27.30793 29.39087 12.95990 1.000 17.85062 85 GLU A CA 1
ATOM 1476 C C . GLU A 1 85 ? -27.94152 29.27027 11.56353 1.000 16.02951 85 GLU A C 1
ATOM 1477 O O . GLU A 1 85 ? -28.26796 30.26612 10.93998 1.000 19.72108 85 GLU A O 1
ATOM 1489 N N . ASN A 1 86 ? -28.17504 28.02393 11.17112 1.000 21.39848 86 ASN A N 1
ATOM 1490 C CA . ASN A 1 86 ? -28.91519 27.68884 9.93846 1.000 19.60373 86 ASN A CA 1
ATOM 1491 C C . ASN A 1 86 ? -28.26899 28.30289 8.72178 1.000 18.50753 86 ASN A C 1
ATOM 1492 O O . ASN A 1 86 ? -28.93664 28.78266 7.82616 1.000 18.85221 86 ASN A O 1
ATOM 1503 N N . LEU A 1 87 ? -26.92325 28.29344 8.71728 1.000 18.80570 87 LEU A N 1
ATOM 1504 C CA . LEU A 1 87 ? -26.21165 28.82028 7.56508 1.000 16.70072 87 LEU A CA 1
ATOM 1505 C C . LEU A 1 87 ? -26.63913 28.12523 6.26653 1.000 16.86563 87 LEU A C 1
ATOM 1506 O O . LEU A 1 87 ? -26.80785 28.77613 5.23773 1.000 18.28438 87 LEU A O 1
ATOM 1522 N N . TRP A 1 88 ? -26.86163 26.82323 6.33032 1.000 17.45818 88 TRP A N 1
ATOM 1523 C CA . TRP A 1 88 ? -27.24670 26.12525 5.09875 1.000 16.95491 88 TRP A CA 1
ATOM 1524 C C . TRP A 1 88 ? -28.56939 26.62462 4.54876 1.000 16.78125 88 TRP A C 1
ATOM 1525 O O . TRP A 1 88 ? -28.72610 26.78709 3.31797 1.000 17.02209 88 TRP A O 1
ATOM 1546 N N . GLU A 1 89 ? -29.55727 26.86839 5.41620 1.000 15.92543 89 GLU A N 1
ATOM 1547 C CA A GLU A 1 89 ? -30.82323 27.40565 4.95465 0.543 16.89290 89 GLU A CA 1
ATOM 1548 C CA B GLU A 1 89 ? -30.83037 27.40244 4.95717 0.457 16.93134 89 GLU A CA 1
ATOM 1549 C C . GLU A 1 89 ? -30.67983 28.80198 4.37024 1.000 15.83319 89 GLU A C 1
ATOM 1550 O O . GLU A 1 89 ? -31.34377 29.15430 3.40504 1.000 17.00744 89 GLU A O 1
ATOM 1573 N N . ILE A 1 90 ? -29.77843 29.62582 4.92885 1.000 15.27347 90 ILE A N 1
ATOM 1574 C CA . ILE A 1 90 ? -29.50302 30.90875 4.31006 1.000 15.03039 90 ILE A CA 1
ATOM 1575 C C . ILE A 1 90 ? -28.97919 30.70545 2.88583 1.000 14.61927 90 ILE A C 1
ATOM 1576 O O . ILE A 1 90 ? -29.37297 31.42331 1.97094 1.000 18.50849 90 ILE A O 1
ATOM 1592 N N . GLN A 1 91 ? -28.01717 29.79444 2.74151 1.000 15.52669 91 GLN A N 1
ATOM 1593 C CA A GLN A 1 91 ? -27.46136 29.53090 1.40344 0.714 18.06982 91 GLN A CA 1
ATOM 1594 C CA B GLN A 1 91 ? -27.46241 29.56414 1.40501 0.286 18.00242 91 GLN A CA 1
ATOM 1595 C C . GLN A 1 91 ? -28.55372 29.13604 0.43757 1.000 17.69540 91 GLN A C 1
ATOM 1596 O O . GLN A 1 91 ? -28.61912 29.62891 -0.69462 1.000 17.62368 91 GLN A O 1
ATOM 1623 N N . LEU A 1 92 ? -29.40952 28.20850 0.84287 1.000 17.76815 92 LEU A N 1
ATOM 1624 C CA . LEU A 1 92 ? -30.45561 27.73452 -0.06751 1.000 18.06327 92 LEU A CA 1
ATOM 1625 C C . LEU A 1 92 ? -31.45409 28.83571 -0.40339 1.000 20.87798 92 LEU A C 1
ATOM 1626 O O . LEU A 1 92 ? -31.89917 28.95876 -1.55004 1.000 19.49984 92 LEU A O 1
ATOM 1642 N N . ARG A 1 93 ? -31.83680 29.64947 0.56887 1.000 18.45246 93 ARG A N 1
ATOM 1643 C CA A ARG A 1 93 ? -32.80498 30.69871 0.31117 0.546 16.94116 93 ARG A CA 1
ATOM 1644 C CA B ARG A 1 93 ? -32.80047 30.70373 0.30944 0.454 17.07874 93 ARG A CA 1
ATOM 1645 C C . ARG A 1 93 ? -32.23424 31.77102 -0.60316 1.000 22.75462 93 ARG A C 1
ATOM 1646 O O . ARG A 1 93 ? -32.93158 32.26527 -1.49190 1.000 21.52973 93 ARG A O 1
ATOM 1685 N N . MET A 1 94 ? -30.96359 32.14494 -0.41904 1.000 17.75283 94 MET A N 1
ATOM 1686 C CA . MET A 1 94 ? -30.41029 33.15992 -1.27888 1.000 15.92373 94 MET A CA 1
ATOM 1687 C C . MET A 1 94 ? -30.18748 32.64180 -2.69150 1.000 17.47060 94 MET A C 1
ATOM 1688 O O . MET A 1 94 ? -30.38420 33.38036 -3.66260 1.000 19.79143 94 MET A O 1
ATOM 1702 N N . ALA A 1 95 ? -29.77761 31.38076 -2.82680 1.000 17.32522 95 ALA A N 1
ATOM 1703 C CA . ALA A 1 95 ? -29.72458 30.75697 -4.16731 1.000 18.61489 95 ALA A CA 1
ATOM 1704 C C . ALA A 1 95 ? -31.09876 30.66677 -4.78932 1.000 19.58738 95 ALA A C 1
ATOM 1705 O O . ALA A 1 95 ? -31.22295 30.71394 -6.02453 1.000 24.14167 95 ALA A O 1
ATOM 1712 N N . GLY A 1 96 ? -32.14599 30.56053 -3.99422 1.000 21.36308 96 GLY A N 1
ATOM 1713 C CA . GLY A 1 96 ? -33.47621 30.55209 -4.57849 1.000 20.64381 96 GLY A CA 1
ATOM 1714 C C . GLY A 1 96 ? -33.98322 31.88419 -5.06183 1.000 22.92252 96 GLY A C 1
ATOM 1715 O O . GLY A 1 96 ? -34.97395 31.94920 -5.80598 1.000 26.00184 96 GLY A O 1
ATOM 1719 N N . ARG A 1 97 ? -33.34128 32.96730 -4.66539 1.000 21.54126 97 ARG A N 1
ATOM 1720 C CA . ARG A 1 97 ? -33.82072 34.30615 -4.90721 1.000 21.26780 97 ARG A CA 1
ATOM 1721 C C . ARG A 1 97 ? -32.97399 35.10297 -5.87794 1.000 24.82307 97 ARG A C 1
ATOM 1722 O O . ARG A 1 97 ? -33.51854 35.90943 -6.64469 1.000 27.20530 97 ARG A O 1
ATOM 1743 N N . TYR A 1 98 ? -31.67082 34.87791 -5.89728 1.000 20.49883 98 TYR A N 1
ATOM 1744 C CA . TYR A 1 98 ? -30.73795 35.75161 -6.56666 1.000 18.84235 98 TYR A CA 1
ATOM 1745 C C . TYR A 1 98 ? -29.92449 34.96612 -7.58326 1.000 20.54825 98 TYR A C 1
ATOM 1746 O O . TYR A 1 98 ? -29.85592 33.73329 -7.56422 1.000 21.03727 98 TYR A O 1
ATOM 1764 N N . GLY A 1 99 ? -29.28914 35.72304 -8.45448 1.000 24.96781 99 GLY A N 1
ATOM 1765 C CA . GLY A 1 99 ? -28.50080 35.16580 -9.53244 1.000 23.34753 99 GLY A CA 1
ATOM 1766 C C . GLY A 1 99 ? -29.13513 35.43359 -10.87723 1.000 23.99560 99 GLY A C 1
ATOM 1767 O O . GLY A 1 99 ? -30.29329 35.84594 -10.99698 1.000 23.80308 99 GLY A O 1
ATOM 17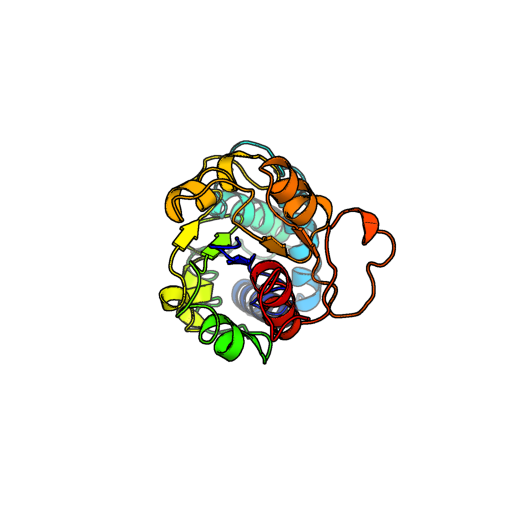71 N N . GLU A 1 100 ? -28.34901 35.18340 -11.91729 1.000 20.96644 100 GLU A N 1
ATOM 1772 C CA A GLU A 1 100 ? -28.81040 35.47050 -13.26504 0.556 21.43100 100 GLU A CA 1
ATOM 1773 C CA B GLU A 1 100 ? -28.81763 35.46279 -13.26340 0.444 21.59297 100 GLU A CA 1
ATOM 1774 C C . GLU A 1 100 ? -28.05079 34.58328 -14.23406 1.000 21.79529 100 GLU A C 1
ATOM 1775 O O . GLU A 1 100 ? -26.89242 34.23227 -13.98776 1.000 22.07952 100 GLU A O 1
ATOM 1798 N N . LEU A 1 101 ? -28.71043 34.24624 -15.33929 1.000 19.40043 101 LEU A N 1
ATOM 1799 C CA . LEU A 1 101 ? -28.08137 33.54884 -16.44285 1.000 18.59052 101 LEU A CA 1
ATOM 1800 C C . LEU A 1 101 ? -27.50065 34.53253 -17.44844 1.000 18.95071 101 LEU A C 1
ATOM 1801 O O . LEU A 1 101 ? -27.98878 35.65874 -17.60434 1.000 21.23286 101 LEU A O 1
ATOM 1817 N N . TYR A 1 102 ? -26.44305 34.09570 -18.14500 1.000 18.77971 102 TYR A N 1
ATOM 1818 C CA . TYR A 1 102 ? -26.01677 34.81589 -19.34651 1.000 18.43590 102 TYR A CA 1
ATOM 1819 C C . TYR A 1 102 ? -27.16923 34.87306 -20.34211 1.000 20.17532 102 TYR A C 1
ATOM 1820 O O . TYR A 1 102 ? -28.03746 33.99801 -20.37468 1.000 20.09192 102 TYR A O 1
ATOM 1838 N N . PRO A 1 103 ? -27.23953 35.94006 -21.14154 1.000 20.31419 103 PRO A N 1
ATOM 1839 C CA . PRO A 1 103 ? -28.47784 36.19372 -21.88647 1.000 21.86875 103 PRO A CA 1
ATOM 1840 C C . PRO A 1 103 ? -28.79188 35.19434 -22.96967 1.000 19.89678 103 PRO A C 1
ATOM 1841 O O . PRO A 1 103 ? -29.95270 35.10457 -23.35154 1.000 23.33343 103 PRO A O 1
ATOM 1852 N N . GLU A 1 104 ? -27.81216 34.43361 -23.46543 1.000 20.46059 104 GLU A N 1
ATOM 1853 C CA . GLU A 1 104 ? -28.02332 33.47074 -24.52931 1.000 19.63966 104 GLU A CA 1
ATOM 1854 C C . GLU A 1 104 ? -28.32075 32.05386 -24.02283 1.000 17.82881 104 GLU A C 1
ATOM 1855 O O . GLU A 1 104 ? -28.62085 31.17143 -24.83309 1.000 18.42466 104 GLU A O 1
ATOM 1867 N N . VAL A 1 105 ? -28.26247 31.83220 -22.71999 1.000 16.69836 105 VAL A N 1
ATOM 1868 C CA . VAL A 1 105 ? -28.25997 30.47548 -22.18761 1.000 17.24896 105 VAL A CA 1
ATOM 1869 C C . VAL A 1 105 ? -29.52742 29.72313 -22.54740 1.000 16.41317 105 VAL A C 1
ATOM 1870 O O . VAL A 1 105 ? -29.45607 28.58283 -23.01967 1.000 17.13848 105 VAL A O 1
ATOM 1883 N N . VAL A 1 106 ? -30.70369 30.29655 -22.25769 1.000 18.23756 106 VAL A N 1
ATOM 1884 C CA . VAL A 1 106 ? -31.94892 29.55538 -22.42104 1.000 16.91440 106 VAL A CA 1
ATOM 1885 C C . VAL A 1 106 ? -32.14857 29.16820 -23.87449 1.000 16.91391 106 VAL A C 1
ATOM 1886 O O . VAL A 1 106 ? -32.45886 28.01382 -24.18087 1.000 18.95423 106 VAL A O 1
ATOM 1899 N N . GLU A 1 107 ? -31.89768 30.10849 -24.78067 1.000 17.76411 107 GLU A N 1
ATOM 1900 C CA . GLU A 1 107 ? -32.05188 29.85156 -26.20984 1.000 19.24106 107 GLU A CA 1
ATOM 1901 C C . GLU A 1 107 ? -31.13503 28.73450 -26.66946 1.000 21.21422 107 GLU A C 1
ATOM 1902 O O . GLU A 1 107 ? -31.54461 27.83509 -27.42806 1.000 21.40966 107 GLU A O 1
ATOM 1914 N N . VAL A 1 108 ? -29.88066 28.78014 -26.24114 1.000 18.43194 108 VAL A N 1
ATOM 1915 C CA . VAL A 1 108 ? -28.91479 27.79209 -26.68673 1.000 16.91194 108 VAL A CA 1
ATOM 1916 C C . VAL A 1 108 ? -29.27929 26.40818 -26.17742 1.000 16.23525 108 VAL A C 1
ATOM 1917 O O . VAL A 1 108 ? -29.20657 25.42320 -26.90113 1.000 19.88373 108 VAL A O 1
ATOM 1930 N N . LEU A 1 109 ? -29.59568 26.29566 -24.87190 1.000 16.01142 109 LEU A N 1
ATOM 1931 C CA . LEU A 1 109 ? -29.95867 25.01065 -24.32102 1.000 16.13363 109 LEU A CA 1
ATOM 1932 C C . LEU A 1 109 ? -31.16580 24.41667 -25.03669 1.000 20.36597 109 LEU A C 1
ATOM 1933 O O . LEU A 1 109 ? -31.18068 23.21332 -25.33203 1.000 20.20984 109 LEU A O 1
ATOM 1949 N N . LYS A 1 110 ? -32.17834 25.24177 -25.32017 1.000 20.45461 110 LYS A N 1
ATOM 1950 C CA . LYS A 1 110 ? -33.36158 24.75809 -26.03405 1.000 22.99285 110 LYS A CA 1
ATOM 1951 C C . LYS A 1 110 ? -33.01390 24.34227 -27.45666 1.000 19.33189 110 LYS A C 1
ATOM 1952 O O . LYS A 1 110 ? -33.53056 23.32518 -27.94878 1.000 25.66220 110 LYS A O 1
ATOM 1971 N N . SER A 1 111 ? -32.12513 25.05681 -28.11585 1.000 18.79205 111 SER A N 1
ATOM 1972 C CA A SER A 1 111 ? -31.77808 24.69939 -29.48951 0.374 20.48363 111 SER A CA 1
ATOM 1973 C CA B SER A 1 111 ? -31.76420 24.70091 -29.48962 0.626 20.48999 111 SER A CA 1
ATOM 1974 C C . SER A 1 111 ? -31.08320 23.35112 -29.53998 1.000 27.45147 111 SER A C 1
ATOM 1975 O O . SER A 1 111 ? -31.30949 22.55180 -30.47099 1.000 26.33471 111 SER A O 1
ATOM 1990 N N . LEU A 1 112 ? -30.22931 23.07980 -28.55919 1.000 20.45883 112 LEU A N 1
ATOM 1991 C CA . LEU A 1 112 ? -29.45024 21.85793 -28.56887 1.000 19.63556 112 LEU A CA 1
ATOM 1992 C C . LEU A 1 112 ? -30.26342 20.69299 -28.09147 1.000 23.64024 112 LEU A C 1
ATOM 1993 O O . LEU A 1 112 ? -30.01455 19.56076 -28.51878 1.000 24.34190 112 LEU A O 1
ATOM 2009 N N . LYS A 1 113 ? -31.21183 20.92912 -27.17177 1.000 22.93554 113 LYS A N 1
ATOM 2010 C CA . LYS A 1 113 ? -31.82965 19.80817 -26.48668 1.000 24.86280 113 LYS A CA 1
ATOM 2011 C C . LYS A 1 113 ? -32.53309 18.87929 -27.45507 1.000 26.93930 113 LYS A C 1
ATOM 2012 O O . LYS A 1 113 ? -32.59799 17.67396 -27.20225 1.000 25.26450 113 LYS A O 1
ATOM 2031 N N . GLY A 1 114 ? -33.05167 19.40729 -28.56419 1.000 27.48628 114 GLY A N 1
ATOM 2032 C CA . GLY A 1 114 ? -33.78280 18.57978 -29.51902 1.000 34.22182 114 GLY A CA 1
ATOM 2033 C C . GLY A 1 114 ? -32.92672 17.62957 -30.33988 1.000 36.90851 114 GLY A C 1
ATOM 2034 O O . GLY A 1 114 ? -33.45935 16.66602 -30.90898 1.000 33.16716 114 GLY A O 1
ATOM 2038 N N . LYS A 1 115 ? -31.61644 17.86171 -30.38954 1.000 25.18435 115 LYS A N 1
ATOM 2039 C CA . LYS A 1 115 ? -30.70253 17.17675 -31.29601 1.000 26.23619 115 LYS A CA 1
ATOM 2040 C C . LYS A 1 115 ? -29.52026 16.49463 -30.61974 1.000 22.79657 115 LYS A C 1
ATOM 2041 O O . LYS A 1 115 ? -28.84199 15.69506 -31.26042 1.000 22.32122 115 LYS A O 1
ATOM 2060 N N . TYR A 1 116 ? -29.25572 16.77068 -29.32786 1.000 18.45788 116 TYR A N 1
ATOM 2061 C CA . TYR A 1 116 ? -28.08201 16.28480 -28.62292 1.000 18.00569 116 TYR A CA 1
ATOM 2062 C C . TYR A 1 116 ? -28.55252 15.96541 -27.20898 1.000 18.08435 116 TYR A C 1
ATOM 2063 O O . TYR A 1 116 ? -29.54532 16.52573 -26.75651 1.000 17.78376 116 TYR A O 1
ATOM 2081 N N . HIS A 1 117 ? -27.82821 15.07415 -26.51305 1.000 15.93539 117 HIS A N 1
ATOM 2082 C CA . HIS A 1 117 ? -27.94060 14.96553 -25.05829 1.000 15.99487 117 HIS A CA 1
ATOM 2083 C C . HIS A 1 117 ? -27.28741 16.20696 -24.46089 1.000 17.03022 117 HIS A C 1
ATOM 2084 O O . HIS A 1 117 ? -26.08798 16.42170 -24.68629 1.000 17.42264 117 HIS A O 1
ATOM 2098 N N . VAL A 1 118 ? -28.03948 16.99404 -23.68707 1.000 16.91440 118 VAL A N 1
ATOM 2099 C CA A VAL A 1 118 ? -27.53267 18.24320 -23.09291 0.877 15.65582 118 VAL A CA 1
ATOM 2100 C CA B VAL A 1 118 ? -27.50680 18.22427 -23.10041 0.123 15.62070 118 VAL A CA 1
ATOM 2101 C C . VAL A 1 118 ? -27.33535 17.98429 -21.61208 1.000 15.28116 118 VAL A C 1
ATOM 2102 O O . VAL A 1 118 ? -28.29192 17.64408 -20.91804 1.000 16.77968 118 VAL A O 1
ATOM 2127 N N . GLY A 1 119 ? -26.10086 18.09755 -21.14782 1.000 14.16677 119 GLY A N 1
ATOM 2128 C CA . GLY A 1 119 ? -25.80228 17.81087 -19.75946 1.000 15.89240 119 GLY A CA 1
ATOM 2129 C C . GLY A 1 119 ? -25.12729 18.96206 -19.07113 1.000 15.60016 119 GLY A C 1
ATOM 2130 O O . GLY A 1 119 ? -24.51655 19.81149 -19.70329 1.000 14.94929 119 GLY A O 1
ATOM 2134 N N . VAL A 1 120 ? -25.23355 18.97906 -17.73954 1.000 13.54243 120 VAL A N 1
ATOM 2135 C CA . VAL A 1 120 ? -24.50025 19.91796 -16.89702 1.000 12.75743 120 VAL A CA 1
ATOM 2136 C C . VAL A 1 120 ? -23.66489 19.13474 -15.89725 1.000 12.28621 120 VAL A C 1
ATOM 2137 O O . VAL A 1 120 ? -24.05666 18.04868 -15.44431 1.000 14.61810 120 VAL A O 1
ATOM 2150 N N . ILE A 1 121 ? -22.47633 19.62397 -15.63473 1.000 13.08550 121 ILE A N 1
ATOM 2151 C CA . ILE A 1 121 ? -21.55015 19.04986 -14.68937 1.000 15.13419 121 ILE A CA 1
ATOM 2152 C C . ILE A 1 121 ? -21.32730 20.07497 -13.57975 1.000 15.55742 121 ILE A C 1
ATOM 2153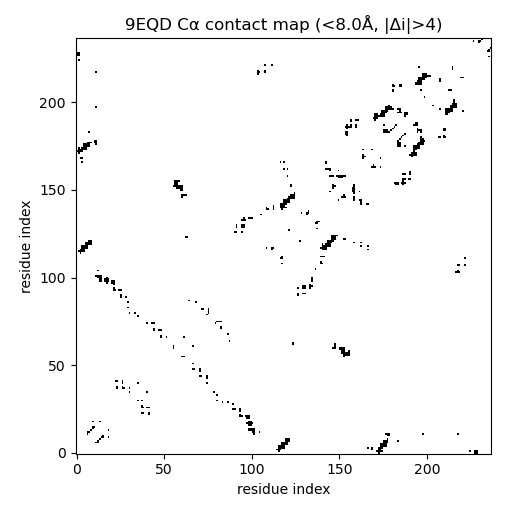 O O . ILE A 1 121 ? -20.90319 21.19878 -13.84817 1.000 16.02751 121 ILE A O 1
ATOM 2169 N N . LEU A 1 122 ? -21.58055 19.67153 -12.32515 1.000 15.51781 122 LEU A N 1
ATOM 2170 C CA . LEU A 1 122 ? -21.54168 20.53476 -11.14564 1.000 16.62288 122 LEU A CA 1
ATOM 2171 C C . LEU A 1 122 ? -20.47588 20.03676 -10.18462 1.000 16.24380 122 LEU A C 1
ATOM 2172 O O . LEU A 1 122 ? -20.46846 18.86805 -9.79985 1.000 16.13764 122 LEU A O 1
ATOM 2188 N N . ASN A 1 123 ? -19.58915 20.91172 -9.78841 1.000 15.33164 123 ASN A N 1
ATOM 2189 C CA . ASN A 1 123 ? -18.48469 20.51907 -8.92516 1.000 15.26783 123 ASN A CA 1
ATOM 2190 C C . ASN A 1 123 ? -18.64148 20.73957 -7.42041 1.000 16.75774 123 ASN A C 1
ATOM 2191 O O . ASN A 1 123 ? -17.98506 20.05548 -6.63263 1.000 20.86215 123 ASN A O 1
ATOM 2236 N N . ASP A 1 125 ? -21.45115 20.40365 -5.24688 1.000 15.75813 125 ASP A N 1
ATOM 2237 C CA . ASP A 1 125 ? -22.25196 19.43401 -4.52098 1.000 17.63426 125 ASP A CA 1
ATOM 2238 C C . ASP A 1 125 ? -23.41370 19.03179 -5.39837 1.000 15.33196 125 ASP A C 1
ATOM 2239 O O . ASP A 1 125 ? -23.42011 19.38211 -6.61704 1.000 16.51026 125 ASP A O 1
ATOM 2248 N N . THR A 1 126 ? -24.40081 18.30315 -4.86249 1.000 15.67320 126 THR A N 1
ATOM 2249 C CA . THR A 1 126 ? -25.64676 18.05952 -5.57117 1.000 15.43150 126 THR A CA 1
ATOM 2250 C C . THR A 1 126 ? -26.71477 19.06048 -5.14682 1.000 14.65861 126 THR A C 1
ATOM 2251 O O . THR A 1 126 ? -27.29523 19.75276 -5.99440 1.000 16.59093 126 THR A O 1
ATOM 2262 N N . GLU A 1 127 ? -26.98408 19.14869 -3.83414 1.000 16.34425 127 GLU A N 1
ATOM 2263 C CA . GLU A 1 127 ? -28.17735 19.87313 -3.37527 1.000 16.70235 127 GLU A CA 1
ATOM 2264 C C . GLU A 1 127 ? -28.15577 21.36010 -3.73657 1.000 15.51788 127 GLU A C 1
ATOM 2265 O O . GLU A 1 127 ? -29.08918 21.86561 -4.36639 1.000 16.40654 127 GLU A O 1
ATOM 2277 N N . LEU A 1 128 ? -27.15324 22.09970 -3.28043 1.000 15.13824 128 LEU A N 1
ATOM 2278 C CA . LEU A 1 128 ? -27.18205 23.55406 -3.47608 1.000 15.65778 128 LEU A CA 1
ATOM 2279 C C . LEU A 1 128 ? -26.99456 23.90161 -4.95404 1.000 15.53631 128 LEU A C 1
ATOM 2280 O O . LEU A 1 128 ? -27.62829 24.81884 -5.47021 1.000 15.25231 128 LEU A O 1
ATOM 2296 N N . SER A 1 129 ? -26.10862 23.16606 -5.59587 1.000 15.40351 129 SER A N 1
ATOM 2297 C CA A SER A 1 129 ? -25.79791 23.44352 -6.99754 0.830 14.30364 129 SER A CA 1
ATOM 2298 C CA B SER A 1 129 ? -25.80007 23.45248 -6.99602 0.170 14.47952 129 SER A CA 1
ATOM 2299 C C . SER A 1 129 ? -2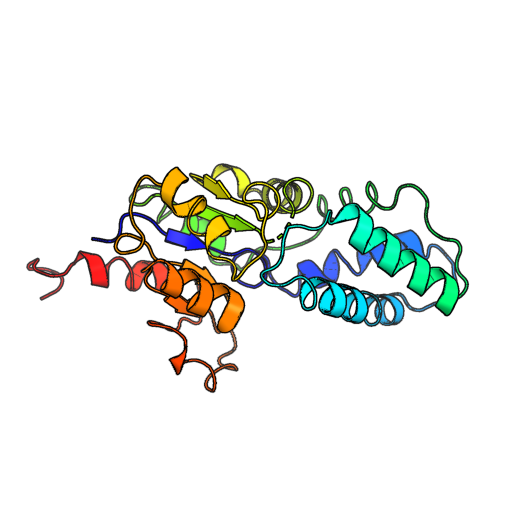7.00825 23.20096 -7.87146 1.000 15.47978 129 SER A C 1
ATOM 2300 O O . SER A 1 129 ? -27.28854 23.98640 -8.82477 1.000 16.09285 129 SER A O 1
ATOM 2315 N N . THR A 1 130 ? -27.75513 22.12622 -7.61314 1.000 16.17433 130 THR A N 1
ATOM 2316 C CA . THR A 1 130 ? -28.95560 21.85948 -8.38250 1.000 16.39266 130 THR A CA 1
ATOM 2317 C C . THR A 1 130 ? -30.05725 22.83775 -8.02007 1.000 16.38411 130 THR A C 1
ATOM 2318 O O . THR A 1 130 ? -30.79149 23.29442 -8.89121 1.000 19.47646 130 THR A O 1
ATOM 2329 N N . ALA A 1 131 ? -30.16470 23.18905 -6.71860 1.000 17.56326 131 ALA A N 1
ATOM 2330 C CA . ALA A 1 131 ? -31.17373 24.13994 -6.30387 1.000 16.47969 131 ALA A CA 1
ATOM 2331 C C . ALA A 1 131 ? -31.01568 25.46613 -7.03171 1.000 15.60185 131 ALA A C 1
ATOM 2332 O O . ALA A 1 131 ? -32.01361 26.12359 -7.35112 1.000 17.34782 131 ALA A O 1
ATOM 2339 N N . HIS A 1 132 ? -29.77335 25.90815 -7.26495 1.000 16.13965 132 HIS A N 1
ATOM 2340 C CA . HIS A 1 132 ? -29.56914 27.17678 -7.96595 1.000 16.83152 132 HIS A CA 1
ATOM 2341 C C . HIS A 1 132 ? -30.05213 27.09341 -9.41630 1.000 15.38736 132 HIS A C 1
ATOM 2342 O O . HIS A 1 132 ? -30.69579 28.02683 -9.91764 1.000 17.45572 132 HIS A O 1
ATOM 2356 N N . LEU A 1 133 ? -29.77043 25.98443 -10.09434 1.000 17.09956 133 LEU A N 1
ATOM 2357 C CA . LEU A 1 133 ? -30.26137 25.82438 -11.46478 1.000 15.35512 133 LEU A CA 1
ATOM 2358 C C . LEU A 1 133 ? -31.78306 25.78059 -11.48403 1.000 17.82740 133 LEU A C 1
ATOM 2359 O O . LEU A 1 133 ? -32.39710 26.30934 -12.40203 1.000 18.09998 133 LEU A O 1
ATOM 2375 N N . ASP A 1 134 ? -32.39880 25.11512 -10.50774 1.000 16.65963 134 ASP A N 1
ATOM 2376 C CA . ASP A 1 134 ? -33.86104 25.03672 -10.46436 1.000 17.59304 134 ASP A CA 1
ATOM 2377 C C . ASP A 1 134 ? -34.45522 26.41968 -10.26624 1.000 20.78217 134 ASP A C 1
ATOM 2378 O O . ASP A 1 134 ? -35.43106 26.79097 -10.92443 1.000 19.97227 134 ASP A O 1
ATOM 2387 N N . ALA A 1 135 ? -33.86059 27.21510 -9.36989 1.000 18.48562 135 ALA A N 1
ATOM 2388 C CA . ALA A 1 135 ? -34.35600 28.55697 -9.12636 1.000 21.65447 135 ALA A CA 1
ATOM 2389 C C . ALA A 1 135 ? -34.23447 29.45266 -10.34533 1.000 20.02687 135 ALA A C 1
ATOM 2390 O O . ALA A 1 135 ? -35.10119 30.31386 -10.56662 1.000 22.62083 135 ALA A O 1
ATOM 2397 N N . LEU A 1 136 ? -33.18317 29.28072 -11.16258 1.000 17.63984 136 LEU A N 1
ATOM 2398 C CA . LEU A 1 136 ? -32.98253 30.02952 -12.38887 1.000 17.29101 136 LEU A CA 1
ATOM 2399 C C . LEU A 1 136 ? -33.76229 29.45198 -13.56785 1.000 17.39680 136 LEU A C 1
ATOM 2400 O O . LEU A 1 136 ? -33.68208 29.99146 -14.66201 1.000 23.12453 136 LEU A O 1
ATOM 2416 N N . GLY A 1 137 ? -34.49508 28.36276 -13.33774 1.000 17.54428 137 GLY A N 1
ATOM 2417 C CA . GLY A 1 137 ? -35.48447 27.87335 -14.27110 1.000 21.59187 137 GLY A CA 1
ATOM 2418 C C . GLY A 1 137 ? -34.98474 26.92572 -15.33078 1.000 23.48361 137 GLY A C 1
ATOM 2419 O O . GLY A 1 137 ? -35.74368 26.62210 -16.25887 1.000 20.99494 137 GLY A O 1
ATOM 2423 N N . ILE A 1 138 ? -33.75600 26.41003 -15.21883 1.000 18.51594 138 ILE A N 1
ATOM 2424 C CA . ILE A 1 138 ? -33.15861 25.60035 -16.28116 1.000 16.11900 138 ILE A CA 1
ATOM 2425 C C . ILE A 1 138 ? -32.89683 24.15866 -15.87919 1.000 17.68618 138 ILE A C 1
ATOM 2426 O O . ILE A 1 138 ? -32.38044 23.39685 -16.69316 1.000 19.77899 138 ILE A O 1
ATOM 2442 N N . LYS A 1 139 ? -33.21502 23.75315 -14.65536 1.000 16.56295 139 LYS A N 1
ATOM 2443 C CA . LYS A 1 139 ? -32.91916 22.38141 -14.23172 1.000 17.34565 139 LYS A CA 1
ATOM 2444 C C . LYS A 1 139 ? -33.47292 21.35858 -15.21450 1.000 22.71010 139 LYS A C 1
ATOM 2445 O O . LYS A 1 139 ? -32.79486 20.39634 -15.59141 1.000 20.03778 139 LYS A O 1
ATOM 2464 N N . ASP A 1 140 ? -34.72238 21.53964 -15.64131 1.000 20.99540 140 ASP A N 1
ATOM 2465 C CA . ASP A 1 140 ? -35.35965 20.53502 -16.48429 1.000 25.71927 140 ASP A CA 1
ATOM 2466 C C . ASP A 1 140 ? -34.95328 20.60706 -17.94430 1.000 23.01571 140 ASP A C 1
ATOM 2467 O O . ASP A 1 140 ? -35.30887 19.69761 -18.70156 1.000 29.36108 140 ASP A O 1
ATOM 2476 N N . LEU A 1 141 ? -34.22715 21.64626 -18.38098 1.000 18.79931 141 LEU A N 1
ATOM 2477 C CA . LEU A 1 141 ? -33.72218 21.68183 -19.74332 1.000 20.17562 141 LEU A CA 1
ATOM 2478 C C . LEU A 1 141 ? -32.61288 20.66659 -19.95125 1.000 26.52165 141 LEU A C 1
ATOM 2479 O O . LEU A 1 141 ? -32.22060 20.40225 -21.09413 1.000 30.35916 141 LEU A O 1
ATOM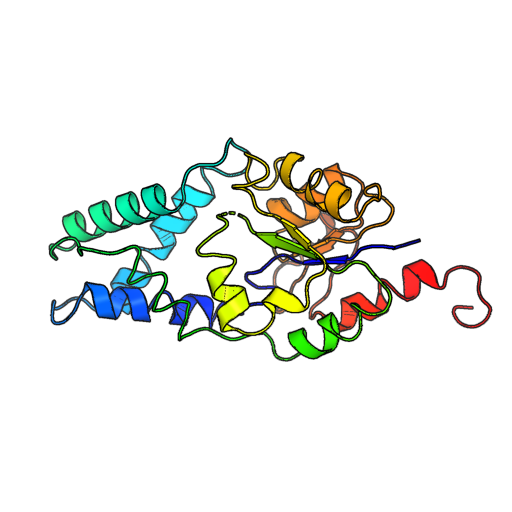 2495 N N . PHE A 1 142 ? -32.05228 20.13179 -18.88713 1.000 16.41505 142 PHE A N 1
ATOM 2496 C CA . PHE A 1 142 ? -30.93180 19.19997 -19.00729 1.000 16.80215 142 PHE A CA 1
ATOM 2497 C C . PHE A 1 142 ? -31.40180 17.76642 -19.12647 1.000 20.32399 142 PHE A C 1
ATOM 2498 O O . PHE A 1 142 ? -32.28684 17.31359 -18.38983 1.000 19.89865 142 PHE A O 1
ATOM 2515 N N . ASP A 1 143 ? -30.77990 17.03665 -20.05089 1.000 15.87455 143 ASP A N 1
ATOM 2516 C CA . ASP A 1 143 ? -30.99311 15.58769 -20.09445 1.000 14.80283 143 ASP A CA 1
ATOM 2517 C C . ASP A 1 143 ? -30.25023 14.89642 -18.96394 1.000 19.46067 143 ASP A C 1
ATOM 2518 O O . ASP A 1 143 ? -30.65771 13.81203 -18.53942 1.000 20.12676 143 ASP A O 1
ATOM 2527 N N . SER A 1 144 ? -29.14802 15.48064 -18.47565 1.000 17.29351 144 SER A N 1
ATOM 2528 C CA . SER A 1 144 ? -28.46935 14.92344 -17.31451 1.000 15.83101 144 SER A CA 1
ATOM 2529 C C . SER A 1 144 ? -27.85181 16.04131 -16.49027 1.000 14.41133 144 SER A C 1
ATOM 2530 O O . SER A 1 144 ? -27.43942 17.08786 -17.00915 1.000 14.62999 144 SER A O 1
ATOM 2538 N N . ILE A 1 145 ? -27.78825 15.80384 -15.18333 1.000 13.48848 145 ILE A N 1
ATOM 2539 C CA . ILE A 1 145 ? -27.07928 16.62206 -14.21070 1.000 14.25444 145 ILE A CA 1
ATOM 2540 C C . ILE A 1 145 ? -26.15114 15.68411 -13.45505 1.000 14.11860 145 ILE A C 1
ATOM 2541 O O . ILE A 1 145 ? -26.60740 14.68358 -12.85527 1.000 16.28857 145 ILE A O 1
ATOM 2557 N N . THR A 1 146 ? -24.86475 15.97283 -13.47579 1.000 13.62806 146 THR A N 1
ATOM 2558 C CA . THR A 1 146 ? -23.84644 15.10276 -12.91058 1.000 14.28144 146 THR A CA 1
ATOM 2559 C C . THR A 1 146 ? -22.99802 15.91534 -11.94094 1.000 16.48319 146 THR A C 1
ATOM 2560 O O . THR A 1 146 ? -22.48990 16.98370 -12.30339 1.000 13.97048 146 THR A O 1
ATOM 2571 N N . THR A 1 147 ? -22.79518 15.40016 -10.73397 1.000 13.50599 147 THR A N 1
ATOM 2572 C CA . THR A 1 147 ? -22.06422 16.16661 -9.71829 1.000 14.55485 147 THR A CA 1
ATOM 2573 C C . THR A 1 147 ? -20.88123 15.41499 -9.12409 1.000 14.87058 147 THR A C 1
ATOM 2574 O O . THR A 1 147 ? -20.78059 14.17678 -9.16335 1.000 14.71022 147 THR A O 1
ATOM 2585 N N . SER A 1 148 ? -19.97538 16.19838 -8.51235 1.000 15.32189 148 SER A N 1
ATOM 2586 C CA A SER A 1 148 ? -18.83944 15.61262 -7.81477 0.680 15.16824 148 SER A CA 1
ATOM 2587 C CA B SER A 1 148 ? -18.83797 15.61418 -7.81244 0.320 15.20406 148 SER A CA 1
ATOM 2588 C C . SER A 1 148 ? -19.29067 14.75197 -6.64252 1.000 15.44495 148 SER A C 1
ATOM 2589 O O . SER A 1 148 ? -18.63569 13.75938 -6.32062 1.000 16.71997 148 SER A O 1
ATOM 2604 N N . GLU A 1 149 ? -20.40245 15.13000 -6.00290 1.000 15.46543 149 GLU A N 1
ATOM 2605 C CA A GLU A 1 149 ? -20.96448 14.35391 -4.89096 0.601 16.30479 149 GLU A CA 1
ATOM 2606 C CA B GLU A 1 149 ? -20.91700 14.33739 -4.89585 0.399 16.47908 149 GLU A CA 1
ATOM 2607 C C . GLU A 1 149 ? -21.41870 12.98120 -5.37681 1.000 19.73823 149 GLU A C 1
ATOM 2608 O O . GLU A 1 149 ? -21.25158 11.96617 -4.67373 1.000 22.11649 149 GLU A O 1
ATOM 2631 N N . GLU A 1 150 ? -21.96196 12.90737 -6.58477 1.000 15.15544 150 GLU A N 1
ATOM 2632 C CA . GLU A 1 150 ? -22.38390 11.62909 -7.13759 1.000 16.53940 150 GLU A CA 1
ATOM 2633 C C . GLU A 1 150 ? -21.18223 10.81709 -7.58771 1.000 18.45349 150 GLU A C 1
ATOM 2634 O O . GLU A 1 150 ? -21.13731 9.59940 -7.36819 1.000 17.81287 150 GLU A O 1
ATOM 2646 N N . ALA A 1 151 ? -20.21455 11.44858 -8.26956 1.000 15.75580 151 ALA A N 1
ATOM 2647 C CA . ALA A 1 151 ? -19.08519 10.68370 -8.76389 1.000 18.12553 151 ALA A CA 1
ATOM 2648 C C . ALA A 1 151 ? -18.13054 10.26757 -7.66948 1.000 18.78183 151 ALA A C 1
ATOM 2649 O O . ALA A 1 151 ? -17.40619 9.26419 -7.82779 1.000 20.89242 151 ALA A O 1
ATOM 2656 N N . GLY A 1 152 ? -18.07181 11.02970 -6.57419 1.000 16.48072 152 GLY A N 1
ATOM 2657 C CA . GLY A 1 152 ? -17.15508 10.76999 -5.47921 1.000 16.97147 152 GLY A CA 1
ATOM 2658 C C . GLY A 1 152 ? -15.85714 11.54710 -5.52174 1.000 16.92413 152 GLY A C 1
ATOM 2659 O O . GLY A 1 152 ? -15.03902 11.40767 -4.58418 1.000 19.64980 152 GLY A O 1
ATOM 2663 N N . PHE A 1 153 ? -15.62791 12.34317 -6.57795 1.000 17.50596 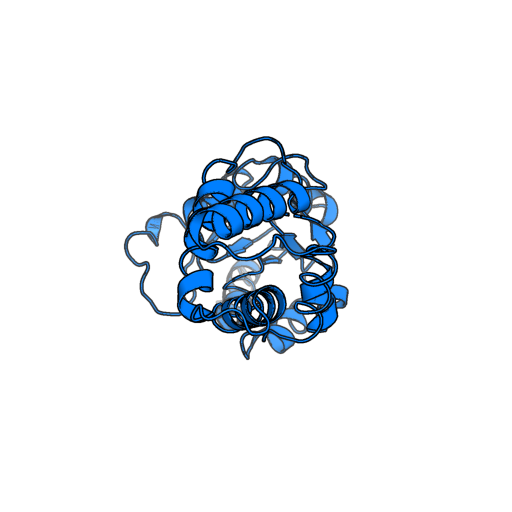153 PHE A N 1
ATOM 2664 C CA . PHE A 1 153 ? -14.38648 13.07145 -6.79878 1.000 18.77734 153 PHE A CA 1
ATOM 2665 C C . PHE A 1 153 ? -14.70359 14.36316 -7.53868 1.000 19.45003 153 PHE A C 1
ATOM 2666 O O . PHE A 1 153 ? -15.63530 14.41318 -8.34125 1.000 19.48870 153 PHE A O 1
ATOM 2683 N N . SER A 1 154 ? -13.89126 15.38639 -7.29937 1.000 20.01666 154 SER A N 1
ATOM 2684 C CA A SER A 1 154 ? -14.09913 16.67245 -7.95240 0.809 18.47303 154 SER A CA 1
ATOM 2685 C CA B SER A 1 154 ? -14.06394 16.69006 -7.92619 0.191 18.69613 154 SER A CA 1
ATOM 2686 C C . SER A 1 154 ? -13.21874 16.81279 -9.18915 1.000 19.83247 154 SER A C 1
ATOM 2687 O O . SER A 1 154 ? -12.20417 16.11159 -9.35722 1.000 19.60674 154 SER A O 1
ATOM 2702 N N . LYS A 1 155 ? -13.61839 17.74196 -10.05945 1.000 20.15391 155 LYS A N 1
ATOM 2703 C CA . LYS A 1 155 ? -12.82057 18.02495 -11.25173 1.000 19.43235 155 LYS A CA 1
ATOM 2704 C C . LYS A 1 155 ? -11.40615 18.39353 -10.82624 1.000 18.27776 155 LYS A C 1
ATOM 2705 O O . LYS A 1 155 ? -11.21098 19.07846 -9.82268 1.000 20.70313 155 LYS A O 1
ATOM 2724 N N . PRO A 1 156 ? -10.38597 18.02538 -11.59554 1.000 19.31642 156 PRO A N 1
ATOM 2725 C CA . PRO A 1 156 ? -10.41537 17.35196 -12.87429 1.000 19.64246 156 PRO A CA 1
ATOM 2726 C C . PRO A 1 156 ? -10.29229 15.84627 -12.78306 1.000 20.65077 156 PRO A C 1
ATOM 2727 O O . PRO A 1 156 ? -9.87440 15.23972 -13.76655 1.000 21.19006 156 PRO A O 1
ATOM 2738 N N . HIS A 1 157 ? -10.60729 15.23195 -11.66003 1.000 19.16859 157 HIS A N 1
ATOM 2739 C CA . HIS A 1 157 ? -10.57964 13.77595 -11.59878 1.000 17.60881 157 HIS A CA 1
ATOM 2740 C C . HIS A 1 157 ? -11.47117 13.19446 -12.69342 1.000 19.21553 157 HIS A C 1
ATOM 2741 O O . HIS A 1 157 ? -12.57830 13.70140 -12.93802 1.000 17.94319 157 HIS A O 1
ATOM 2755 N N . PRO A 1 158 ? -11.05439 12.10983 -13.35373 1.000 18.43582 158 PRO A N 1
ATOM 2756 C CA . PRO A 1 158 ? -11.84301 11.55323 -14.45658 1.000 19.52401 158 PRO A CA 1
ATOM 2757 C C . PRO A 1 158 ? -13.21367 11.04434 -14.05359 1.000 16.94500 158 PRO A C 1
ATOM 2758 O O . PRO A 1 158 ? -14.09115 10.98416 -14.90282 1.000 18.28021 158 PRO A O 1
ATOM 2769 N N . ARG A 1 159 ? -13.44126 10.66790 -12.80865 1.000 17.16263 159 ARG A N 1
ATOM 2770 C CA . ARG A 1 159 ? -14.68659 9.97623 -12.50956 1.000 16.92793 159 ARG A CA 1
ATOM 2771 C C . ARG A 1 159 ? -15.91033 10.83398 -12.80429 1.000 15.71146 159 ARG A C 1
ATOM 2772 O O . ARG A 1 159 ? -16.94834 10.30171 -13.20403 1.000 16.54346 159 ARG A O 1
ATOM 2793 N N . ILE A 1 160 ? -15.82403 12.14821 -12.59380 1.000 16.39286 160 ILE A N 1
ATOM 2794 C CA . ILE A 1 160 ? -16.98022 12.99977 -12.80149 1.000 15.31083 160 ILE A CA 1
ATOM 2795 C C . ILE A 1 160 ? -17.34454 13.03747 -14.27957 1.000 14.85987 160 ILE A C 1
ATOM 2796 O O . ILE A 1 160 ? -18.52655 12.99278 -14.65133 1.000 15.92716 160 ILE A O 1
ATOM 2812 N N . PHE A 1 161 ? -16.33058 13.06230 -15.13018 1.000 15.62071 161 PHE A N 1
ATOM 2813 C CA . PHE A 1 161 ? -16.58619 13.05125 -16.56410 1.000 15.06903 161 PHE A CA 1
ATOM 2814 C C . PHE A 1 161 ? -17.02268 11.66832 -17.03608 1.000 14.34485 161 PHE A C 1
ATOM 2815 O O . PHE A 1 161 ? -17.84868 11.55501 -17.95522 1.000 15.63962 161 PHE A O 1
ATOM 2832 N N . GLU A 1 162 ? -16.43355 10.61569 -16.46570 1.000 15.46006 162 GLU A N 1
ATOM 2833 C CA A GLU A 1 162 ? -16.86283 9.26144 -16.80069 0.573 16.41099 162 GLU A CA 1
ATOM 2834 C CA B GLU A 1 162 ? -16.86138 9.27387 -16.81417 0.427 16.52434 162 GLU A CA 1
ATOM 2835 C C . GLU A 1 162 ? -18.33978 9.09314 -16.50963 1.000 16.38030 162 GLU A C 1
ATOM 2836 O O . GLU A 1 162 ? -19.09584 8.51221 -17.30242 1.000 16.31984 162 GLU A O 1
ATOM 2857 N N . LEU A 1 163 ? -18.77521 9.56617 -15.33289 1.000 16.72551 163 LEU A N 1
ATOM 2858 C CA . LEU A 1 163 ? -20.18564 9.44777 -14.97816 1.000 17.14864 163 LEU A CA 1
ATOM 2859 C C . LEU A 1 163 ? -21.07669 10.24293 -15.93215 1.000 16.28735 163 LEU A C 1
ATOM 2860 O O . LEU A 1 163 ? -22.13593 9.78184 -16.33942 1.000 15.95577 163 LEU A O 1
ATOM 2876 N N . ALA A 1 164 ? -20.68030 11.46656 -16.28572 1.000 14.57786 164 ALA A N 1
ATOM 2877 C CA . ALA A 1 164 ? -21.50800 12.24412 -17.19374 1.000 14.23692 164 ALA A CA 1
ATOM 2878 C C . ALA A 1 164 ? -21.65919 11.54907 -18.54535 1.000 14.76961 164 ALA A C 1
ATOM 2879 O O . ALA A 1 164 ? -22.75323 11.50656 -19.10751 1.000 15.34901 164 ALA A O 1
ATOM 2886 N N . LEU A 1 165 ? -20.57124 10.98434 -19.04719 1.000 14.73373 165 LEU A N 1
ATOM 2887 C CA . LEU A 1 165 ? -20.62388 10.24785 -20.30576 1.000 14.22787 165 LEU A CA 1
ATOM 2888 C C . LEU A 1 165 ? -21.50893 9.00382 -20.19077 1.000 16.32453 165 LEU A C 1
ATOM 2889 O O . LEU A 1 165 ? -22.26077 8.68878 -21.11381 1.000 17.04515 165 LEU A O 1
ATOM 2905 N N . LYS A 1 166 ? -21.49003 8.31570 -19.04700 1.000 15.93364 166 LYS A N 1
ATOM 2906 C CA . LYS A 1 166 ? -22.36325 7.15847 -18.91177 1.000 15.04997 166 LYS A CA 1
ATOM 2907 C C . LYS A 1 166 ? -23.82693 7.56727 -18.94803 1.000 18.55289 166 LYS A C 1
ATOM 2908 O O . LYS A 1 166 ? -24.66807 6.83145 -19.48770 1.000 18.10263 166 LYS A O 1
ATOM 2927 N N . LYS A 1 167 ? -24.16941 8.68411 -18.29426 1.000 17.02260 167 LYS A N 1
ATOM 2928 C CA . LYS A 1 167 ? -25.52985 9.18089 -18.33316 1.000 16.56072 167 LYS A CA 1
ATOM 2929 C C . LYS A 1 167 ? -25.97534 9.45288 -19.76862 1.000 18.45655 167 LYS A C 1
ATOM 2930 O O . LYS A 1 167 ? -27.13690 9.22019 -20.11828 1.000 23.90488 167 LYS A O 1
ATOM 2949 N N . ALA A 1 168 ? -25.07598 9.96604 -20.61453 1.000 17.47945 168 ALA A N 1
ATOM 2950 C CA . ALA A 1 168 ? -25.37194 10.21573 -22.01930 1.000 18.99471 168 ALA A CA 1
ATOM 2951 C C . ALA A 1 168 ? -25.27663 8.96941 -22.88491 1.000 21.76711 168 ALA A C 1
ATOM 2952 O O . ALA A 1 168 ? -25.71881 8.99712 -24.05331 1.000 23.11415 168 ALA A O 1
ATOM 2959 N N . GLY A 1 169 ? -24.67254 7.90611 -22.38093 1.000 18.12148 169 GLY A N 1
ATOM 2960 C CA . GLY A 1 169 ? -24.59850 6.65318 -23.12275 1.000 20.51327 169 GLY A CA 1
ATOM 2961 C C . GLY A 1 169 ? -23.59987 6.62071 -24.25227 1.000 21.27260 169 GLY A C 1
ATOM 2962 O O . GLY A 1 169 ? -23.78428 5.83113 -25.18600 1.000 21.30103 169 GLY A O 1
ATOM 2966 N N . VAL A 1 170 ? -22.54284 7.45670 -24.20611 1.000 19.28564 170 VAL A N 1
ATOM 2967 C CA . VAL A 1 170 ? -21.54442 7.53496 -25.26607 1.000 17.98872 170 VAL A CA 1
ATOM 2968 C C . VAL A 1 170 ? -20.15784 7.66950 -24.67899 1.000 18.72335 170 VAL A C 1
ATOM 2969 O O . VAL A 1 170 ? -19.98333 8.05935 -23.52454 1.000 18.93310 170 VAL A O 1
ATOM 2982 N N . LYS A 1 171 ? -19.15867 7.31849 -25.48453 1.000 20.13396 171 LYS A N 1
ATOM 2983 C CA . LYS A 1 171 ? -17.77818 7.56471 -25.10995 1.000 20.17988 171 LYS A CA 1
ATOM 2984 C C . LYS A 1 171 ? -17.39076 9.01938 -25.39865 1.000 17.17355 171 LYS A C 1
ATOM 2985 O O . LYS A 1 171 ? -18.09985 9.76527 -26.06312 1.000 16.97234 171 LYS A O 1
ATOM 3004 N N . GLY A 1 172 ? -16.25490 9.42037 -24.81704 1.000 19.79277 172 GLY A N 1
ATOM 3005 C CA . GLY A 1 172 ? -15.83425 10.82068 -24.86763 1.000 18.58346 172 GLY A CA 1
ATOM 3006 C C . GLY A 1 172 ? -15.71558 11.40744 -26.25282 1.000 20.46019 172 GLY A C 1
ATOM 3007 O O . GLY A 1 172 ? -15.99625 12.58272 -26.45487 1.000 19.11011 172 GLY A O 1
ATOM 3011 N N . GLU A 1 173 ? -15.30830 10.60080 -27.22787 1.000 19.54575 173 GLU A N 1
ATOM 3012 C CA . GLU A 1 173 ? -15.16367 11.11460 -28.58652 1.000 23.78003 173 GLU A CA 1
ATOM 3013 C C . GLU A 1 173 ? -16.45380 11.64389 -29.19682 1.000 21.84870 173 GLU A C 1
ATOM 3014 O O . GLU A 1 173 ? -16.38945 12.40439 -30.17991 1.000 23.32203 173 GLU A O 1
ATOM 3026 N N . LYS A 1 174 ? -17.62901 11.28082 -28.65988 1.000 16.61538 174 LYS A N 1
ATOM 3027 C CA A LYS A 1 174 ? -18.91417 11.75398 -29.14204 0.588 17.38945 174 LYS A CA 1
ATOM 3028 C CA B LYS A 1 174 ? -18.93440 11.71499 -29.11727 0.412 17.36831 174 LYS A CA 1
ATOM 3029 C C . LYS A 1 174 ? -19.46358 12.92586 -28.33303 1.000 15.13411 174 LYS A C 1
ATOM 3030 O O . LYS A 1 174 ? -20.63485 13.26662 -28.46308 1.000 16.63019 174 LYS A O 1
ATOM 3067 N N . ALA A 1 175 ? -18.62423 13.56996 -27.51884 1.000 16.18297 175 ALA A N 1
ATOM 3068 C CA . ALA A 1 175 ? -19.09388 14.66503 -26.68423 1.000 15.20609 175 ALA A CA 1
ATOM 3069 C C . ALA A 1 175 ? -18.16230 15.86167 -26.69012 1.000 14.80766 175 ALA A C 1
ATOM 3070 O O . ALA A 1 175 ? -16.94110 15.73813 -26.86505 1.000 18.41874 175 ALA A O 1
ATOM 3077 N N . VAL A 1 176 ? -18.76843 17.02882 -26.45275 1.000 15.79695 176 VAL A N 1
ATOM 3078 C CA A VAL A 1 176 ? -18.01413 18.24391 -26.18706 0.580 16.70362 176 VAL A CA 1
ATOM 3079 C CA B VAL A 1 176 ? -18.05463 18.27489 -26.19034 0.420 16.67555 176 VAL A CA 1
ATOM 3080 C C . VAL A 1 176 ? -18.27899 18.67556 -24.74390 1.000 20.16479 176 VAL A C 1
ATOM 3081 O O . VAL A 1 176 ? -19.34059 18.41794 -24.18922 1.000 18.09028 176 VAL A O 1
ATOM 3106 N N . CYS A 1 177 ? -17.29765 19.35149 -24.16457 1.000 16.59252 177 CYS A N 1
ATOM 3107 C CA . CYS A 1 177 ? -17.44689 19.94039 -22.82490 1.000 16.81588 177 CYS A CA 1
ATOM 3108 C C . CYS A 1 177 ? -17.07773 21.41447 -22.88290 1.000 19.91611 177 CYS A C 1
ATOM 3109 O O . CYS A 1 177 ? -15.96620 21.75458 -23.31631 1.000 19.00738 177 CYS A O 1
ATOM 3117 N N . VAL A 1 178 ? -17.97087 22.26867 -22.37906 1.000 15.82275 178 VAL A N 1
ATOM 3118 C CA . VAL A 1 178 ? -17.80592 23.71767 -22.38155 1.000 13.42060 178 VAL A CA 1
ATOM 3119 C C . VAL A 1 178 ? -17.65054 24.21927 -20.94725 1.000 17.27845 178 VAL A C 1
ATOM 3120 O O . VAL A 1 178 ? -18.53422 23.99034 -20.10499 1.000 16.05969 178 VAL A O 1
ATOM 3133 N N . GLY A 1 179 ? -16.56767 24.96441 -20.68279 1.000 15.23880 179 GLY A N 1
ATOM 3134 C CA . GLY A 1 179 ? -16.37175 25.55857 -19.36689 1.000 15.30909 179 GLY A CA 1
ATOM 3135 C C . GLY A 1 179 ? -15.25419 26.58259 -19.40468 1.000 19.40908 179 GLY A C 1
ATOM 3136 O O . GLY A 1 179 ? -14.47308 26.64597 -20.36826 1.000 17.48899 179 GLY A O 1
ATOM 3140 N N . PRO A 1 180 ? -15.16739 27.39752 -18.35122 1.000 16.61504 180 PRO A N 1
ATOM 3141 C CA . PRO A 1 180 ? -14.17377 28.48375 -18.30181 1.000 16.58713 180 PRO A CA 1
ATOM 3142 C C . PRO A 1 180 ? -12.81160 28.09915 -17.77644 1.000 17.73047 180 PRO A C 1
ATOM 3143 O O . PRO A 1 180 ? -11.89375 28.94503 -17.84508 1.000 19.92197 180 PRO A O 1
ATOM 3154 N N . ASN A 1 181 ? -12.61985 26.92098 -17.19914 1.000 17.30230 181 ASN A N 1
ATOM 3155 C CA . ASN A 1 181 ? -11.40931 26.60848 -16.47579 1.000 18.91797 181 ASN A CA 1
ATOM 3156 C C . ASN A 1 181 ? -10.49972 25.75931 -17.35271 1.000 18.78076 181 ASN A C 1
ATOM 3157 O O . ASN A 1 181 ? -10.83235 24.61204 -17.67862 1.000 17.87827 181 ASN A O 1
ATOM 3168 N N . PRO A 1 182 ? -9.34206 26.26303 -17.75300 1.000 19.36907 182 PRO A N 1
ATOM 3169 C CA . PRO A 1 182 ? -8.50215 25.47952 -18.67053 1.000 25.41551 182 PRO A CA 1
ATOM 3170 C C . PRO A 1 182 ? -8.03856 24.15454 -18.08864 1.000 21.48773 182 PRO A C 1
ATOM 3171 O O . PRO A 1 182 ? -7.88940 23.19384 -18.85210 1.000 24.07822 182 PRO A O 1
ATOM 3182 N N . VAL A 1 183 ? -7.78697 24.07833 -16.78754 1.000 20.65755 183 VAL A N 1
ATOM 3183 C CA . VAL A 1 183 ? -7.33387 22.83044 -16.16847 1.000 22.48385 183 VAL A CA 1
ATOM 3184 C C . VAL A 1 183 ? -8.50334 21.92626 -15.80402 1.000 22.17705 183 VAL A C 1
ATOM 3185 O O . VAL A 1 183 ? -8.52177 20.74618 -16.18150 1.000 22.57284 183 VAL A O 1
ATOM 3198 N N . LYS A 1 184 ? -9.45814 22.47255 -15.04019 1.000 21.18005 184 LYS A N 1
ATOM 3199 C CA . LYS A 1 184 ? -10.53582 21.64579 -14.49991 1.000 19.91235 184 LYS A CA 1
ATOM 3200 C C . LYS A 1 184 ? -11.49442 21.17583 -15.59009 1.000 23.43804 184 LYS A C 1
ATOM 3201 O O . LYS A 1 184 ? -11.98497 20.03691 -15.52811 1.000 20.27992 184 LYS A O 1
ATOM 3220 N N . ASP A 1 185 ? -11.74615 21.99752 -16.61467 1.000 19.88792 185 ASP A N 1
ATOM 3221 C CA . ASP A 1 185 ? -12.77173 21.75555 -17.61624 1.000 16.17765 185 ASP A CA 1
ATOM 3222 C C . ASP A 1 185 ? -12.16896 21.26625 -18.93292 1.000 18.40183 185 ASP A C 1
ATOM 3223 O O . ASP A 1 185 ? -12.46647 20.16012 -19.39395 1.000 19.65114 185 ASP A O 1
ATOM 3232 N N . ALA A 1 186 ? -11.29732 22.06529 -19.54713 1.000 19.05692 186 ALA A N 1
ATOM 3233 C CA . ALA A 1 186 ? -10.71310 21.63660 -20.81697 1.000 19.21056 186 ALA A CA 1
ATOM 3234 C C . ALA A 1 186 ? -9.78530 20.44091 -20.61723 1.000 18.55278 186 ALA A C 1
ATOM 3235 O O . ALA A 1 186 ? -9.96648 19.38606 -21.24673 1.000 20.97534 186 ALA A O 1
ATOM 3242 N N . GLY A 1 187 ? -8.81028 20.56265 -19.72164 1.000 19.21348 187 GLY A N 1
ATOM 3243 C CA . GLY A 1 187 ? -7.93301 19.44263 -19.45261 1.000 21.45845 187 GLY A CA 1
ATOM 3244 C C . GLY A 1 187 ? -8.67982 18.23263 -18.93154 1.000 22.47048 187 GLY A C 1
ATOM 3245 O O . GLY A 1 187 ? -8.43116 17.10004 -19.34672 1.000 21.99328 187 GLY A O 1
ATOM 3249 N N . GLY A 1 188 ? -9.58555 18.46010 -17.97858 1.000 19.46521 188 GLY A N 1
ATOM 3250 C CA . GLY A 1 188 ? -10.32308 17.35713 -17.39788 1.000 18.09802 188 GLY A CA 1
ATOM 3251 C C . GLY A 1 188 ? -11.13954 16.58220 -18.40907 1.000 17.16822 188 GLY A C 1
ATOM 3252 O O . GLY A 1 188 ? -11.14405 15.34210 -18.40050 1.000 18.27291 188 GLY A O 1
ATOM 3256 N N . SER A 1 189 ? -11.86591 17.28418 -19.28528 1.000 17.60760 189 SER A N 1
ATOM 3257 C CA . SER A 1 189 ? -12.71911 16.60646 -20.25901 1.000 16.20825 189 SER A CA 1
ATOM 3258 C C . SER A 1 189 ? -11.89199 15.91765 -21.34156 1.000 20.07909 189 SER A C 1
ATOM 3259 O O . SER A 1 189 ? -12.24745 14.82337 -21.80304 1.000 18.86868 189 SER A O 1
ATOM 3267 N N . LYS A 1 190 ? -10.78574 16.53814 -21.74564 1.000 20.16414 190 LYS A N 1
ATOM 3268 C CA . LYS A 1 190 ? -9.93559 15.92620 -22.76853 1.000 22.41378 190 LYS A CA 1
ATOM 3269 C C . LYS A 1 190 ? -9.32896 14.62022 -22.27482 1.000 24.95221 190 LYS A C 1
ATOM 3270 O O . LYS A 1 190 ? -9.02491 13.72904 -23.07875 1.000 22.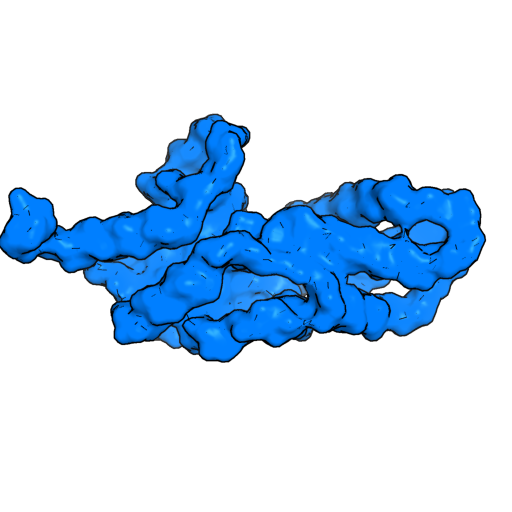56543 190 LYS A O 1
ATOM 3289 N N . ASN A 1 191 ? -9.11391 14.48946 -20.97041 1.000 21.26247 191 ASN A N 1
ATOM 3290 C CA . ASN A 1 191 ? -8.60311 13.25033 -20.40596 1.000 21.57798 191 ASN A CA 1
ATOM 3291 C C . ASN A 1 191 ? -9.54022 12.07464 -20.67446 1.000 23.37733 191 ASN A C 1
ATOM 3292 O O . ASN A 1 191 ? -9.08663 10.92985 -20.67485 1.000 26.77311 191 ASN A O 1
ATOM 3303 N N . LEU A 1 192 ? -10.83256 12.32660 -20.92066 1.000 20.30863 192 LEU A N 1
ATOM 3304 C CA . LEU A 1 192 ? -11.77846 11.28127 -21.27770 1.000 20.50933 192 LEU A CA 1
ATOM 3305 C C . LEU A 1 192 ? -12.05572 11.23542 -22.77421 1.000 20.94188 192 LEU A C 1
ATOM 3306 O O . LEU A 1 192 ? -12.99603 10.56105 -23.21654 1.000 23.00833 192 LEU A O 1
ATOM 3322 N N . GLY A 1 193 ? -11.28457 11.96150 -23.56823 1.000 21.37145 193 GLY A N 1
ATOM 3323 C CA . GLY A 1 193 ? -11.45237 11.92600 -24.99741 1.000 23.78572 193 GLY A CA 1
ATOM 3324 C C . GLY A 1 193 ? -12.45264 12.88764 -25.56234 1.000 19.77941 193 GLY A C 1
ATOM 3325 O O . GLY A 1 193 ? -12.69813 12.88785 -26.78313 1.000 21.97769 193 GLY A O 1
ATOM 3329 N N . MET A 1 194 ? -13.02347 13.75474 -24.73745 1.000 19.10034 194 MET A N 1
ATOM 3330 C CA A MET A 1 194 ? -13.98759 14.72277 -25.21265 0.623 17.08190 194 MET A CA 1
ATOM 3331 C CA B MET A 1 194 ? -13.98167 14.71921 -25.22458 0.377 17.06274 194 MET A CA 1
ATOM 3332 C C . MET A 1 194 ? -13.29269 15.82539 -26.00990 1.000 16.74812 194 MET A C 1
ATOM 3333 O O . MET A 1 194 ? -12.07873 16.06792 -25.86767 1.000 19.80366 194 MET A O 1
ATOM 3360 N N . THR A 1 195 ? -14.08787 16.49847 -26.81905 1.000 19.90699 195 THR A N 1
ATOM 3361 C CA . THR A 1 195 ? -13.67304 17.73609 -27.46556 1.000 20.18677 195 THR A CA 1
ATOM 3362 C C . THR A 1 195 ? -13.88002 18.86027 -26.47319 1.000 18.37272 195 THR A C 1
ATOM 3363 O O . THR A 1 195 ? -15.01720 19.08988 -26.01746 1.000 20.13741 195 THR A O 1
ATOM 3374 N N . SER A 1 196 ? -12.79751 19.55886 -26.13547 1.000 19.97405 196 SER A N 1
ATOM 3375 C CA . SER A 1 196 ? -12.80828 20.61084 -25.12795 1.000 22.96372 196 SER A CA 1
ATOM 3376 C C . SER A 1 196 ? -13.06509 21.97049 -25.75579 1.000 20.03323 196 SER A C 1
ATOM 3377 O O . SER A 1 196 ? -12.46721 22.33314 -26.78369 1.000 21.39109 196 SER A O 1
ATOM 3385 N N . ILE A 1 197 ? -13.98438 22.71870 -25.15620 1.000 17.64743 197 ILE A N 1
ATOM 3386 C CA . ILE A 1 197 ? -14.28348 24.08123 -25.56132 1.000 18.40743 197 ILE A CA 1
ATOM 3387 C C . ILE A 1 197 ? -14.07860 24.98871 -24.34383 1.000 18.82667 197 ILE A C 1
ATOM 3388 O O . ILE A 1 197 ? -14.78096 24.86038 -23.33171 1.000 19.17592 197 ILE A O 1
ATOM 3404 N N . LEU A 1 198 ? -13.07590 25.88495 -24.43317 1.000 18.51949 198 LEU A N 1
ATOM 3405 C CA . LEU A 1 198 ? -12.80205 26.87148 -23.40267 1.000 18.40549 198 LEU A CA 1
ATOM 3406 C C . LEU A 1 198 ? -13.66586 28.08333 -23.64064 1.000 16.45045 198 LEU A C 1
ATOM 3407 O O . LEU A 1 198 ? -13.67910 28.65032 -24.74348 1.000 18.68400 198 LEU A O 1
ATOM 3423 N N . LEU A 1 199 ? -14.43143 28.46045 -22.61908 1.000 17.19962 199 LEU A N 1
ATOM 3424 C CA . LEU A 1 199 ? -15.25078 29.65653 -22.68516 1.000 19.88427 199 LEU A CA 1
ATOM 3425 C C . LEU A 1 199 ? -14.41223 30.80599 -22.14630 1.000 20.39426 199 LEU A C 1
ATOM 3426 O O . LEU A 1 199 ? -13.91880 30.75454 -21.00263 1.000 21.14733 199 LEU A O 1
ATOM 3442 N N . ASP A 1 200 ? -14.18582 31.80087 -22.99437 1.000 18.89929 200 ASP A N 1
ATOM 3443 C CA . ASP A 1 200 ? -13.41645 33.01657 -22.65055 1.000 18.70269 200 ASP A CA 1
ATOM 3444 C C . ASP A 1 200 ? -14.27157 34.21341 -23.04623 1.000 19.94848 200 ASP A C 1
ATOM 3445 O O . ASP A 1 200 ? -14.14187 34.81361 -24.12141 1.000 21.19614 200 ASP A O 1
ATOM 3454 N N . ARG A 1 201 ? -15.20816 34.56687 -22.15675 1.000 20.54164 201 ARG A N 1
ATOM 3455 C CA . ARG A 1 201 ? -16.21143 35.54227 -22.53230 1.000 18.07299 201 ARG A CA 1
ATOM 3456 C C . ARG A 1 201 ? -15.61788 36.94220 -22.70974 1.000 23.76421 201 ARG A C 1
ATOM 3457 O O . ARG A 1 201 ? -16.14586 37.72883 -23.49474 1.000 26.39926 201 ARG A O 1
ATOM 3478 N N . LYS A 1 202 ? -14.54400 37.24634 -22.01333 1.000 22.62989 202 LYS A N 1
ATOM 3479 C CA . LYS A 1 202 ? -13.93101 38.56655 -22.06832 1.000 27.55058 202 LYS A CA 1
ATOM 3480 C C . LYS A 1 202 ? -12.67902 38.60134 -22.93220 1.000 36.11385 202 LYS A C 1
ATOM 3481 O O . LYS A 1 202 ? -12.03454 39.65497 -23.01751 1.000 36.75515 202 LYS A O 1
ATOM 3500 N N . GLY A 1 203 ? -12.31581 37.48772 -23.55867 1.000 27.41047 203 GLY A N 1
ATOM 3501 C CA . GLY A 1 203 ? -11.07518 37.42610 -24.30783 1.000 28.27119 203 GLY A CA 1
ATOM 3502 C C . GLY A 1 203 ? -9.85334 37.65985 -23.45486 1.000 32.24826 203 GLY A C 1
ATOM 3503 O O . GLY A 1 203 ? -8.88305 38.26525 -23.92876 1.000 37.84002 203 GLY A O 1
ATOM 3507 N N . GLU A 1 204 ? -9.85767 37.18800 -22.21620 1.000 28.24029 204 GLU A N 1
ATOM 3508 C CA . GLU A 1 204 ? -8.78883 37.46650 -21.28174 1.000 27.81197 204 GLU A CA 1
ATOM 3509 C C . GLU A 1 204 ? -7.94693 36.24863 -20.93166 1.000 26.82534 204 GLU A C 1
ATOM 3510 O O . GLU A 1 204 ? -7.15125 36.31777 -19.98679 1.000 33.13285 204 GLU A O 1
ATOM 3522 N N . LYS A 1 205 ? -8.11088 35.13593 -21.64279 1.000 24.18807 205 LYS A N 1
ATOM 3523 C CA . LYS A 1 205 ? -7.41350 33.90929 -21.29220 1.000 20.44602 205 LYS A CA 1
ATOM 3524 C C . LYS A 1 205 ? -6.53167 33.36885 -22.41676 1.000 20.04233 205 LYS A C 1
ATOM 3525 O O . LYS A 1 205 ? -6.27227 32.17293 -22.45583 1.000 21.52727 205 LYS A O 1
ATOM 3544 N N . ARG A 1 206 ? -6.02199 34.24398 -23.31893 1.000 21.86824 206 ARG A N 1
ATOM 3545 C CA A ARG A 1 206 ? -5.28093 33.77056 -24.48769 0.455 23.92576 206 ARG A CA 1
ATOM 3546 C CA B ARG A 1 206 ? -5.28730 33.75438 -24.48266 0.545 23.65902 206 ARG A CA 1
ATOM 3547 C C . ARG A 1 206 ? -4.12908 32.84351 -24.11685 1.000 19.11631 206 ARG A C 1
ATOM 3548 O O . ARG A 1 206 ? -3.78421 31.93881 -24.89130 1.000 21.05525 206 ARG A O 1
ATOM 3589 N N . GLU A 1 207 ? -3.51009 33.05688 -22.94886 1.000 20.44804 207 GLU A N 1
ATOM 3590 C CA . GLU A 1 207 ? -2.36350 32.27348 -22.52429 1.000 19.68463 207 GLU A CA 1
ATOM 3591 C C . GLU A 1 207 ? -2.73388 30.83261 -22.19816 1.000 23.25063 207 GLU A C 1
ATOM 3592 O O . GLU A 1 207 ? -1.83830 29.99468 -22.04601 1.000 22.89056 207 GLU A O 1
ATOM 3604 N N . PHE A 1 208 ? -4.03857 30.52147 -22.15723 1.000 23.45284 208 PHE A N 1
ATOM 3605 C CA . PHE A 1 208 ? -4.52572 29.17876 -21.89290 1.000 20.83202 208 PHE A CA 1
ATOM 3606 C C . PHE A 1 208 ? -5.32568 28.62251 -23.05672 1.000 21.23070 208 PHE A C 1
ATOM 3607 O O . PHE A 1 208 ? -5.87414 27.50351 -22.95176 1.000 22.20773 208 PHE A O 1
ATOM 3624 N N . TRP A 1 209 ? -5.38764 29.32779 -24.20104 1.000 21.24104 209 TRP A N 1
ATOM 3625 C CA . TRP A 1 209 ? -6.16516 28.80373 -25.32509 1.000 22.15505 209 TRP A CA 1
ATOM 3626 C C . TRP A 1 209 ? -5.58485 27.49598 -25.84103 1.000 24.07532 209 TRP A C 1
ATOM 3627 O O . TRP A 1 209 ? -6.32866 26.64979 -26.36081 1.000 23.89639 209 TRP A O 1
ATOM 3648 N N . ASP A 1 210 ? -4.27843 27.27424 -25.68209 1.000 23.82898 210 ASP A N 1
ATOM 3649 C CA . ASP A 1 210 ? -3.69871 26.02663 -26.15292 1.000 23.60482 210 ASP A CA 1
ATOM 3650 C C . ASP A 1 210 ? -4.15755 24.80419 -25.38023 1.000 30.20511 210 ASP A C 1
ATOM 3651 O O . ASP A 1 210 ? -3.91036 23.68593 -25.83167 1.000 29.40409 210 ASP A O 1
ATOM 3660 N N . LYS A 1 211 ? -4.81551 24.98576 -24.22305 1.000 24.04229 211 LYS A N 1
ATOM 3661 C CA . LYS A 1 211 ? -5.28678 23.87357 -23.40757 1.000 23.70401 211 LYS A CA 1
ATOM 3662 C C . LYS A 1 211 ? -6.62445 23.31198 -23.89553 1.000 23.15735 211 LYS A C 1
ATOM 3663 O O . LYS A 1 211 ? -7.05888 22.28067 -23.35595 1.000 27.16950 211 LYS A O 1
ATOM 3682 N N . ALA A 1 212 ? -7.25036 23.92753 -24.88980 1.000 21.81427 212 ALA A N 1
ATOM 3683 C CA . ALA A 1 212 ? -8.53464 23.48313 -25.40875 1.000 19.68795 212 ALA A CA 1
ATOM 3684 C C . ALA A 1 212 ? -8.49999 23.26032 -26.91251 1.000 25.15916 212 ALA A C 1
ATOM 3685 O O . ALA A 1 212 ? -7.67802 23.84109 -27.62871 1.000 25.66264 212 ALA A O 1
ATOM 3692 N N . ASP A 1 213 ? -9.45608 22.46882 -27.40396 1.000 21.13378 213 ASP A N 1
ATOM 3693 C CA . ASP A 1 213 ? -9.59923 22.28756 -28.85397 1.000 20.80015 213 ASP A CA 1
ATOM 3694 C C . ASP A 1 213 ? -10.18644 23.51692 -29.53427 1.000 22.71296 213 ASP A C 1
ATOM 3695 O O . ASP A 1 213 ? -9.79879 23.84122 -30.67437 1.000 27.38462 213 ASP A O 1
ATOM 3704 N N . PHE A 1 214 ? -11.17153 24.16828 -28.91185 1.000 21.16439 214 PHE A N 1
ATOM 3705 C CA . PHE A 1 214 ? -11.84551 25.34255 -29.43386 1.000 20.45202 214 PHE A CA 1
ATOM 3706 C C . PHE A 1 214 ? -12.00479 26.36036 -28.31285 1.000 20.26272 214 PHE A C 1
ATOM 3707 O O . PHE A 1 214 ? -12.07482 25.99117 -27.12562 1.000 19.23131 214 PHE A O 1
ATOM 3724 N N . ILE A 1 215 ? -12.06908 27.64063 -28.68964 1.000 19.50842 215 ILE A N 1
ATOM 3725 C CA A ILE A 1 215 ? -12.32315 28.75213 -27.78567 0.491 20.64509 215 ILE A CA 1
ATOM 3726 C CA B ILE A 1 215 ? -12.32809 28.74490 -27.78054 0.509 20.66093 215 ILE A CA 1
ATOM 3727 C C . ILE A 1 215 ? -13.54163 29.49191 -28.27888 1.000 22.81127 215 ILE A C 1
ATOM 3728 O O . ILE A 1 215 ? -13.67650 29.75641 -29.49603 1.000 23.67916 215 ILE A O 1
ATOM 3759 N N . VAL A 1 216 ? -14.42616 29.86953 -27.37155 1.000 19.01074 216 VAL A N 1
ATOM 3760 C CA . VAL A 1 216 ? -15.59879 30.64362 -27.70687 1.000 19.35379 216 VAL A CA 1
ATOM 3761 C C . VAL A 1 216 ? -15.78258 31.76694 -26.70351 1.000 19.75334 216 VAL A C 1
ATOM 3762 O O . VAL A 1 216 ? -15.34168 31.68689 -25.54278 1.000 19.79393 216 VAL A O 1
ATOM 3775 N N . SER A 1 217 ? -16.48431 32.81633 -27.13350 1.000 19.98083 217 SER A N 1
ATOM 3776 C CA . SER A 1 217 ? -16.79106 33.90866 -26.23673 1.000 21.81991 217 SER A CA 1
ATOM 3777 C C . SER A 1 217 ? -18.23218 33.91034 -25.74844 1.000 21.57475 217 SER A C 1
ATOM 3778 O O . SER A 1 217 ? -18.57022 34.72894 -24.89891 1.000 21.43767 217 SER A O 1
ATOM 3786 N N . ASP A 1 218 ? -19.08519 33.02841 -26.26486 1.000 20.14596 218 ASP A N 1
ATOM 3787 C CA . ASP A 1 218 ? -20.44380 32.87812 -25.77949 1.000 24.75771 218 ASP A CA 1
ATOM 3788 C C . ASP A 1 218 ? -20.97076 31.53555 -26.25135 1.000 24.21677 218 ASP A C 1
ATOM 3789 O O . ASP A 1 218 ? -20.33887 30.84833 -27.06944 1.000 24.44706 218 ASP A O 1
ATOM 3798 N N . LEU A 1 219 ? -22.13174 31.15531 -25.72711 1.000 20.06794 219 LEU A N 1
ATOM 3799 C CA . LEU A 1 219 ? -22.60160 29.80766 -25.96444 1.000 17.58740 219 LEU A CA 1
ATOM 3800 C C . LEU A 1 219 ? -23.20936 29.64335 -27.35848 1.000 17.95595 219 LEU A C 1
ATOM 3801 O O . LEU A 1 219 ? -23.33704 28.52334 -27.81758 1.000 19.68880 219 LEU A O 1
ATOM 3817 N N . ARG A 1 220 ? -23.60177 30.74003 -28.01597 1.000 19.50276 220 ARG A N 1
ATOM 3818 C CA . ARG A 1 220 ? -24.07847 30.61382 -29.39329 1.000 20.46455 220 ARG A CA 1
ATOM 3819 C C . ARG A 1 220 ? -23.03948 29.98236 -30.29925 1.000 21.59382 220 ARG A C 1
ATOM 3820 O O . ARG A 1 220 ? -23.39616 29.24361 -31.24355 1.000 24.41783 220 ARG A O 1
ATOM 3841 N N . GLU A 1 221 ? -21.76846 30.23699 -30.04440 1.000 19.18195 221 GLU A N 1
ATOM 3842 C CA . GLU A 1 221 ? -20.70151 29.66148 -30.86210 1.000 22.66208 221 GLU A CA 1
ATOM 3843 C C . GLU A 1 221 ? -20.59905 28.15972 -30.69404 1.000 24.46096 221 GLU A C 1
ATOM 3844 O O . GLU A 1 221 ? -20.07465 27.46608 -31.56816 1.000 24.13920 221 GLU A O 1
ATOM 3856 N N . VAL A 1 222 ? -21.04523 27.62873 -29.54579 1.000 20.09924 222 VAL A N 1
ATOM 3857 C CA . VAL A 1 222 ? -20.99140 26.18456 -29.34851 1.000 19.21087 222 VAL A CA 1
ATOM 3858 C C . VAL A 1 222 ? -21.84922 25.46625 -30.38133 1.000 19.80350 222 VAL A C 1
ATOM 3859 O O . VAL A 1 222 ? -21.46851 24.41352 -30.89042 1.000 20.74057 222 VAL A O 1
ATOM 3872 N N . ILE A 1 223 ? -23.04821 25.98045 -30.64034 1.000 22.55217 223 ILE A N 1
ATOM 3873 C CA . ILE A 1 223 ? -23.91868 25.38980 -31.63473 1.000 26.02599 223 ILE A CA 1
ATOM 3874 C C . ILE A 1 223 ? -23.20542 25.33752 -32.97380 1.000 27.69381 223 ILE A C 1
ATOM 3875 O O . ILE A 1 223 ? -23.23567 24.32669 -33.67876 1.000 28.25168 223 ILE A O 1
ATOM 3891 N N . LYS A 1 224 ? -22.52820 26.43020 -33.33209 1.000 26.83616 224 LYS A N 1
ATOM 3892 C CA . LYS A 1 224 ? -21.85559 26.45764 -34.62819 1.000 25.99305 224 LYS A CA 1
ATOM 3893 C C . LYS A 1 224 ? -20.76200 25.40866 -34.69685 1.000 29.54577 224 LYS A C 1
ATOM 3894 O O . LYS A 1 224 ? -20.60152 24.75547 -35.73172 1.000 30.60981 224 LYS A O 1
ATOM 3913 N N . ILE A 1 225 ? -20.00114 25.24302 -33.60726 1.000 24.09690 225 ILE A N 1
ATOM 3914 C CA . ILE A 1 225 ? -18.91871 24.27695 -33.56808 1.000 23.18562 225 ILE A CA 1
ATOM 3915 C C . ILE A 1 225 ? -19.46425 22.87406 -33.72325 1.000 28.03370 225 ILE A C 1
ATOM 3916 O O . ILE A 1 225 ? -18.94958 22.07093 -34.51471 1.000 26.58999 225 ILE A O 1
ATOM 3932 N N . VAL A 1 226 ? -20.48931 22.53166 -32.93860 1.000 22.26896 226 VAL A N 1
ATOM 3933 C CA A VAL A 1 226 ? -21.05717 21.18754 -33.02220 0.449 22.83478 226 VAL A CA 1
ATOM 3934 C CA B VAL A 1 226 ? -21.01837 21.17449 -33.03124 0.551 22.60954 226 VAL A CA 1
ATOM 3935 C C . VAL A 1 226 ? -21.62165 20.93016 -34.41325 1.000 24.92199 226 VAL A C 1
ATOM 3936 O O . VAL A 1 226 ? -21.43187 19.85179 -34.98159 1.000 28.81010 226 VAL A O 1
ATOM 3961 N N . ASP A 1 227 ? -22.34466 21.91670 -34.96412 1.000 25.59310 227 ASP A N 1
ATOM 3962 C CA . ASP A 1 227 ? -22.88531 21.74516 -36.31484 1.000 32.41916 227 ASP A CA 1
ATOM 3963 C C . ASP A 1 227 ? -21.75466 21.51827 -37.29641 1.000 34.29499 227 ASP A C 1
ATOM 3964 O O . ASP A 1 227 ? -21.84805 20.64017 -38.16919 1.000 41.14787 227 ASP A O 1
ATOM 3973 N N . GLU A 1 228 ? -20.64812 22.24788 -37.14493 1.000 35.35185 228 GLU A N 1
ATOM 3974 C CA . GLU A 1 228 ? -19.52442 22.07825 -38.05609 1.000 33.74324 228 GLU A CA 1
ATOM 3975 C C . GLU A 1 228 ? -18.90433 20.69374 -37.90610 1.000 45.16982 228 GLU A C 1
ATOM 3976 O O . GLU A 1 228 ? -18.65521 20.00478 -38.89912 1.000 34.73438 228 GLU A O 1
ATOM 3988 N N . LEU A 1 229 ? -18.66912 20.24891 -36.66978 1.000 30.59502 229 LEU A N 1
ATOM 3989 C CA . LEU A 1 229 ? -18.13939 18.90702 -36.47988 1.000 30.80915 229 LEU A CA 1
ATOM 3990 C C . LEU A 1 229 ? -19.06029 17.83065 -37.07346 1.000 27.08635 229 LEU A C 1
ATOM 3991 O O . LEU A 1 229 ? -18.56759 16.77513 -37.49389 1.000 39.06146 229 LEU A O 1
ATOM 4007 N N . ASN A 1 230 ? -20.37924 18.05853 -37.13205 1.000 23.63565 230 ASN A N 1
ATOM 4008 C CA . ASN A 1 230 ? -21.31059 17.02873 -37.55992 1.000 24.54872 230 ASN A CA 1
ATOM 4009 C C . ASN A 1 230 ? -21.69535 17.15039 -39.04745 1.000 34.44056 230 ASN A C 1
ATOM 4010 O O . ASN A 1 230 ? -22.34511 16.23667 -39.57419 1.000 33.74756 230 ASN A O 1
ATOM 4021 N N . GLY A 1 231 ? -21.36508 18.26681 -39.67257 1.000 41.91159 231 GLY A N 1
ATOM 4022 C CA . GLY A 1 231 ? -21.68819 18.56449 -41.05215 1.000 48.61391 231 GLY A CA 1
ATOM 4023 C C . GLY A 1 231 ? -20.65095 18.06376 -42.00287 1.000 76.63231 231 GLY A C 1
ATOM 4024 O O . GLY A 1 231 ? -20.79473 18.19466 -43.22248 1.000 112.30844 231 GLY A O 1
ATOM 4028 N N . GLN A 1 232 ? -19.60209 17.47074 -41.45068 1.000 73.59716 232 GLN A N 1
ATOM 4029 C CA . GLN A 1 232 ? -18.54021 16.85941 -42.23382 1.000 139.47964 232 GLN A CA 1
ATOM 4030 C C . GLN A 1 232 ? -19.09689 15.83717 -43.22032 1.000 136.00600 232 GLN A C 1
ATOM 4031 O O . GLN A 1 232 ? -19.75266 14.86937 -42.82609 1.000 45.76377 232 GLN A O 1
ATOM 4045 N N . GLY A 1 233 ? -18.86226 16.07820 -44.51774 1.000 81.46275 233 GLY A N 1
ATOM 4046 C CA . GLY A 1 233 ? -19.15983 15.12241 -45.56815 1.000 109.65678 233 GLY A CA 1
ATOM 4047 C C . GLY A 1 233 ? -20.40853 15.40377 -46.39229 1.000 103.86536 233 GLY A C 1
ATOM 4048 O O . GLY A 1 233 ? -20.57582 14.78484 -47.45363 1.000 69.26462 233 GLY A O 1
ATOM 4052 N N . SER A 1 234 ? -21.29104 16.29946 -45.93330 1.000 108.79827 234 SER A N 1
ATOM 4053 C CA . SER A 1 234 ? -22.52512 16.64614 -46.63502 1.000 128.03670 234 SER A CA 1
ATOM 4054 C C . SER A 1 234 ? -22.24515 17.65459 -47.75334 1.000 122.40902 234 SER A C 1
ATOM 4055 O O . SER A 1 234 ? -21.12078 18.12430 -47.93294 1.000 98.08151 234 SER A O 1
ATOM 4063 N N . LEU A 1 235 ? -23.28415 17.99451 -48.52148 1.000 104.83240 235 LEU A N 1
ATOM 4064 C CA . LEU A 1 235 ? -23.09653 19.00345 -49.56248 1.000 118.81379 235 LEU A CA 1
ATOM 4065 C C . LEU A 1 235 ? -23.17605 20.42680 -49.00783 1.000 110.17051 235 LEU A C 1
ATOM 4066 O O . LEU A 1 235 ? -22.56086 21.33653 -49.57559 1.000 56.53363 235 LEU A O 1
ATOM 4082 N N . GLU A 1 236 ? -23.87252 20.62521 -47.88072 1.000 113.25967 236 GLU A N 1
ATOM 4083 C CA . GLU A 1 236 ? -24.03852 21.96067 -47.30433 1.000 120.37486 236 GLU A CA 1
ATOM 4084 C C . GLU A 1 236 ? -22.73925 22.48358 -46.69841 1.000 112.08286 236 GLU A C 1
ATOM 4085 O O . GLU A 1 236 ? -22.30859 23.60176 -47.00470 1.000 136.04131 236 GLU A O 1
ATOM 4097 N N . HIS A 1 237 ? -22.12384 21.70010 -45.80791 1.000 94.48349 237 HIS A N 1
ATOM 4098 C CA . HIS A 1 237 ? -20.81880 22.04204 -45.24250 1.000 110.75002 237 HIS A CA 1
ATOM 4099 C C . HIS A 1 237 ? -19.82049 22.42005 -46.33475 1.000 110.30809 237 HIS A C 1
ATOM 4100 O O . HIS A 1 237 ? -19.13438 23.44625 -46.23478 1.000 53.93354 237 HIS A O 1
ATOM 4114 N N . HIS A 1 238 ? -19.71693 21.58591 -47.37633 1.000 115.69861 238 HIS A N 1
ATOM 4115 C CA . HIS A 1 238 ? -18.89272 21.86387 -48.55671 1.000 63.57227 238 HIS A CA 1
ATOM 4116 C C . HIS A 1 238 ? -19.33796 23.17781 -49.22098 1.000 63.10781 238 HIS A C 1
ATOM 4117 O O . HIS A 1 238 ? -18.57582 23.82612 -49.94627 1.000 31.93610 238 HIS A O 1
#

Sequence (237 aa):
MMIRAVFFTSWGTLISYEEGVYKVMMFKIMEEVLGDYPLNNAATLLDEEYEKLAREAFDNNNAGKPYRPLKDILERVMRKLAEKYGFKYPENLWEEIQQLRRMAGRYGEELYPEVVEVLKSSLKGKYHVVGVILNDTELSSTAHLDALGIKDLFDSITTSSEEEAGFSSKPHPRIFEELALKKAGVKGEKKAVVCVGPNPVKDAGGSKNLGMMTSILLDRKGEKRREFWDKADFIIVSDLREVIKIVVDELNGQGSLEHH

Secondary structure (DSSP, 8-state):
---EEEE-SBTTTB-HHHHHHHHHHHHHHHHTT-SS-HHHHHHHHHHHHHHHHHHHTTSB---HHHHHHHHHHHHHHHH-PPPPTTHHHHHHHHHHH---B-TTHHHHHHHHHTTSEEEEEE---HHHHHHHHHTT-GGG-SEEEEHHHHSB-TTSHHHHHHHHHHHTS-GGGEEEEES-IIIIIIHHHTTTPEEEEE-TTS--GGGGGGSSEEESSTHHHHHHHHHHH-TTSTTT-

B-factor: mean 30.41, std 20.1, range [12.29, 169.44]

Nearest PDB structures (foldseek):
  8bp1-assembly1_A  TM=9.921E-01  e=1.243E-41  synthetic construct
  6z1k-assembly1_A  TM=9.835E-01  e=2.159E-38  synthetic construct
  6q7p-assembly1_A  TM=9.867E-01  e=7.121E-38  Pyrococcus horikoshii
  1x42-assembly1_A  TM=9.853E-01  e=7.559E-38  Pyrococcus horikoshii OT3
  6q7q-assembly1_A  TM=9.775E-01  e=9.268E-37  Pyrococcus horikoshii

Radius of gyration: 18.75 Å; Cα contacts (8 Å, |Δi|>4): 460; chains: 1; bounding box: 33×40×66 Å